Protein AF-A0A7C5GL21-F1 (afdb_monomer_lite)

Secondary structure (DSSP, 8-state):
------------------PPPPPHHHHHHHHHHHHHTT-HHHHHHHHHHHHHH-TT-HHHHHHHHHHHHHTT-HHHHHHHHHHHHHTT-HHHHHHHHHHHHHHTT-HHHHHHHHHHHHTT-S--HHHHHHHHHHHHHTT-HHHHHHHHHHHHHH-TT-HHHHHHHHHHHHHTT-HHHHHHHHHHHHHH---HHHHHHHHHHHHHTT-HHHHHHHHHHHHHH-TT-TTHHHHHHHHHHHHHHHHHH---TT-EEEEEESS-EEEEEEEE-TTS-EEEEEEEEEE-SEEEEEE--SB-TT-PBPPSEEEEEEEEETTEEEEEEEEE--

pLDDT: mean 84.34, std 15.05, range [35.0, 98.31]

Radius of gyration: 30.62 Å; chains: 1; bounding box: 117×38×70 Å

Structure (mmCIF, N/CA/C/O backbone):
data_AF-A0A7C5GL21-F1
#
_entry.id   AF-A0A7C5GL21-F1
#
loop_
_atom_site.group_PDB
_atom_site.id
_atom_site.type_symbol
_atom_site.label_atom_id
_atom_site.label_alt_id
_atom_sit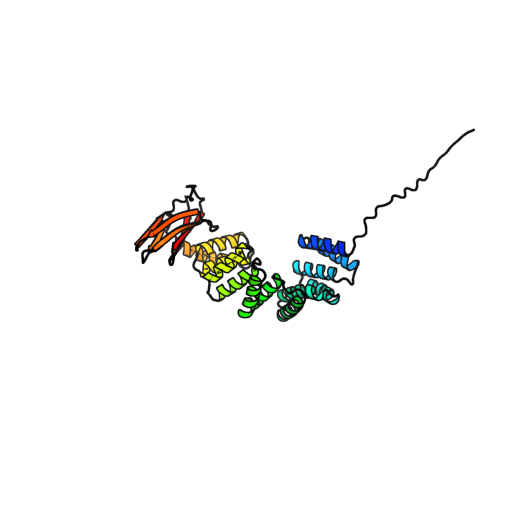e.label_comp_id
_atom_site.label_asym_id
_atom_site.label_entity_id
_atom_site.label_seq_id
_atom_site.pdbx_PDB_ins_code
_atom_site.Cartn_x
_atom_site.Cartn_y
_atom_site.Cartn_z
_atom_site.occupancy
_atom_site.B_iso_or_equiv
_atom_site.auth_seq_id
_atom_site.auth_comp_id
_atom_site.auth_asym_id
_atom_site.auth_atom_id
_atom_site.pdbx_PDB_model_num
ATOM 1 N N . MET A 1 1 ? 94.717 16.509 -25.157 1.00 36.44 1 MET A N 1
ATOM 2 C CA . MET A 1 1 ? 94.333 17.736 -24.423 1.00 36.44 1 MET A CA 1
ATOM 3 C C . MET A 1 1 ? 92.886 18.077 -24.753 1.00 36.44 1 MET A C 1
ATOM 5 O O . MET A 1 1 ? 92.632 18.233 -25.930 1.00 36.44 1 MET A O 1
ATOM 9 N N . ARG A 1 2 ? 92.019 18.168 -23.720 1.00 37.09 2 ARG A N 1
ATOM 10 C CA . ARG A 1 2 ? 90.833 19.056 -23.534 1.00 37.09 2 ARG A CA 1
ATOM 11 C C . ARG A 1 2 ? 89.809 19.163 -24.698 1.00 37.09 2 ARG A C 1
ATOM 13 O O . ARG A 1 2 ? 90.200 19.434 -25.812 1.00 37.09 2 ARG A O 1
ATOM 20 N N . LYS A 1 3 ? 88.483 19.120 -24.531 1.00 40.09 3 LYS A N 1
ATOM 21 C CA . LYS A 1 3 ? 87.564 19.142 -23.377 1.00 40.09 3 LYS A CA 1
ATOM 22 C C . LYS A 1 3 ? 86.143 18.835 -23.900 1.00 40.09 3 LYS A C 1
ATOM 24 O O . LYS A 1 3 ? 85.809 19.171 -25.029 1.00 40.09 3 LYS A O 1
ATOM 29 N N . CYS A 1 4 ? 85.348 18.242 -23.018 1.00 41.50 4 CYS A N 1
ATOM 30 C CA . CYS A 1 4 ? 83.906 18.019 -23.040 1.00 41.50 4 CYS A CA 1
ATOM 31 C C . CYS A 1 4 ? 83.047 19.208 -23.511 1.00 41.50 4 CYS A C 1
ATOM 33 O O . CYS A 1 4 ? 83.341 20.334 -23.121 1.00 41.50 4 CYS A O 1
ATOM 35 N N . LEU A 1 5 ? 81.886 18.930 -24.121 1.00 37.12 5 LEU A N 1
ATOM 36 C CA . LEU A 1 5 ? 80.606 19.467 -23.636 1.00 37.12 5 LEU A CA 1
ATOM 37 C C . LEU A 1 5 ? 79.454 18.531 -24.043 1.00 37.12 5 LEU A C 1
ATOM 39 O O . LEU A 1 5 ? 79.221 18.263 -25.217 1.00 37.12 5 LEU A O 1
ATOM 43 N N . TRP A 1 6 ? 78.790 17.993 -23.026 1.00 38.66 6 TRP A N 1
ATOM 44 C CA . TRP A 1 6 ? 77.592 17.170 -23.106 1.00 38.66 6 TRP A CA 1
ATOM 45 C C . TRP A 1 6 ? 76.366 18.077 -23.225 1.00 38.66 6 TRP A C 1
ATOM 47 O O . TRP A 1 6 ? 76.201 18.973 -22.400 1.00 38.66 6 TRP A O 1
ATOM 57 N N . VAL A 1 7 ? 75.470 17.795 -24.170 1.00 40.72 7 VAL A N 1
ATOM 58 C CA . VAL A 1 7 ? 74.054 18.171 -24.057 1.00 40.72 7 VAL A CA 1
ATOM 59 C C . VAL A 1 7 ? 73.238 16.921 -24.372 1.00 40.72 7 VAL A C 1
ATOM 61 O O . VAL A 1 7 ? 73.030 16.566 -25.529 1.00 40.72 7 VAL A O 1
ATOM 64 N N . LEU A 1 8 ? 72.837 16.212 -23.315 1.00 39.72 8 LEU A N 1
ATOM 65 C CA . LEU A 1 8 ? 71.839 15.151 -23.388 1.00 39.72 8 LEU A CA 1
ATOM 66 C C . LEU A 1 8 ? 70.462 15.785 -23.585 1.00 39.72 8 LEU A C 1
ATOM 68 O O . LEU A 1 8 ? 69.929 16.400 -22.664 1.00 39.72 8 LEU A O 1
ATOM 72 N N . PHE A 1 9 ? 69.852 15.559 -24.744 1.00 41.03 9 PHE A N 1
ATOM 73 C CA . PHE A 1 9 ? 68.397 15.554 -24.850 1.00 41.03 9 PHE A CA 1
ATOM 74 C C . PHE A 1 9 ? 67.905 14.165 -24.429 1.00 41.03 9 PHE A C 1
ATOM 76 O O . PHE A 1 9 ? 67.846 13.228 -25.222 1.00 41.03 9 PHE A O 1
ATOM 83 N N . LEU A 1 10 ? 67.601 14.024 -23.139 1.00 40.34 10 LEU A N 1
ATOM 84 C CA . LEU A 1 10 ? 66.833 12.903 -22.606 1.00 40.34 10 LEU A CA 1
ATOM 85 C C . LEU A 1 10 ? 65.390 13.045 -23.105 1.00 40.34 10 LEU A C 1
ATOM 87 O O . LEU A 1 10 ? 64.601 13.814 -22.560 1.00 40.34 10 LEU A O 1
ATOM 91 N N . ALA A 1 11 ? 65.049 12.300 -24.155 1.00 42.97 11 ALA A N 1
ATOM 92 C CA . ALA A 1 11 ? 63.664 12.013 -24.491 1.00 42.97 11 ALA A CA 1
ATOM 93 C C . ALA A 1 11 ? 63.083 11.146 -23.366 1.00 42.97 11 ALA A C 1
ATOM 95 O O . ALA A 1 11 ? 63.263 9.929 -23.332 1.00 42.97 11 ALA A O 1
ATOM 96 N N . ILE A 1 12 ? 62.417 11.788 -22.408 1.00 47.44 12 ILE A N 1
ATOM 97 C CA . ILE A 1 12 ? 61.580 11.105 -21.426 1.00 47.44 12 ILE A CA 1
ATOM 98 C C . ILE A 1 12 ? 60.371 10.574 -22.204 1.00 47.44 12 ILE A C 1
ATOM 100 O O . ILE A 1 12 ? 59.359 11.255 -22.349 1.00 47.44 12 ILE A O 1
ATOM 104 N N . MET A 1 13 ? 60.476 9.349 -22.728 1.00 43.38 13 MET A N 1
ATOM 105 C CA . MET A 1 13 ? 59.299 8.519 -22.977 1.00 43.38 13 MET A CA 1
ATOM 106 C C . MET A 1 13 ? 58.712 8.174 -21.611 1.00 43.38 13 MET A C 1
ATOM 108 O O . MET A 1 13 ? 58.968 7.119 -21.035 1.00 43.38 13 MET A O 1
ATOM 112 N N . GLY A 1 14 ? 57.954 9.120 -21.059 1.00 41.59 14 GLY A N 1
ATOM 113 C CA . GLY A 1 14 ? 57.033 8.830 -19.983 1.00 41.59 14 GLY A CA 1
ATOM 114 C C . GLY A 1 14 ? 56.041 7.825 -20.538 1.00 41.59 14 GLY A C 1
ATOM 115 O O . GLY A 1 14 ? 55.232 8.165 -21.399 1.00 41.59 14 GLY A O 1
ATOM 116 N N . CYS A 1 15 ? 56.136 6.580 -20.078 1.00 45.50 15 CYS A N 1
ATOM 117 C CA . CYS A 1 15 ? 55.065 5.607 -20.189 1.00 45.50 15 CYS A CA 1
ATOM 118 C C . CYS A 1 15 ? 53.876 6.200 -19.423 1.00 45.50 15 CYS A C 1
ATOM 120 O O . CYS A 1 15 ? 53.712 5.980 -18.224 1.00 45.50 15 CYS A O 1
ATOM 122 N N . ALA A 1 16 ? 53.102 7.057 -20.093 1.00 45.84 16 ALA A N 1
ATOM 123 C CA . ALA A 1 16 ? 51.800 7.458 -19.618 1.00 45.84 16 ALA A CA 1
ATOM 124 C C . ALA A 1 16 ? 51.016 6.156 -19.525 1.00 45.84 16 ALA A C 1
ATOM 126 O O . ALA A 1 16 ? 50.692 5.538 -20.538 1.00 45.84 16 ALA A O 1
ATOM 127 N N . THR A 1 17 ? 50.777 5.701 -18.300 1.00 47.62 17 THR A N 1
ATOM 128 C CA . THR A 1 17 ? 49.813 4.653 -18.011 1.00 47.62 17 THR A CA 1
ATOM 129 C C . THR A 1 17 ? 48.452 5.220 -18.389 1.00 47.62 17 THR A C 1
ATOM 131 O O . THR A 1 17 ? 47.720 5.769 -17.566 1.00 47.62 17 THR A O 1
ATOM 134 N N . THR A 1 18 ? 48.132 5.181 -19.684 1.00 58.09 18 THR A N 1
ATOM 135 C CA . THR A 1 18 ? 46.807 5.524 -20.176 1.00 58.09 18 THR A CA 1
ATOM 136 C C . THR A 1 18 ? 45.875 4.544 -19.493 1.00 58.09 18 THR A C 1
ATOM 138 O O . THR A 1 18 ? 45.917 3.347 -19.786 1.00 58.09 18 THR A O 1
ATOM 141 N N . LYS A 1 19 ? 45.099 5.026 -18.515 1.00 55.38 19 LYS A N 1
ATOM 142 C CA . LYS A 1 19 ? 44.034 4.225 -17.912 1.00 55.38 19 LYS A CA 1
ATOM 143 C C . LYS A 1 19 ? 43.243 3.606 -19.067 1.00 55.38 19 LYS A C 1
ATOM 145 O O . LYS A 1 19 ? 42.922 4.348 -20.001 1.00 55.38 19 LYS A O 1
ATOM 150 N N . PRO A 1 20 ? 42.988 2.287 -19.051 1.00 66.62 20 PRO A N 1
ATOM 151 C CA . PRO A 1 20 ? 42.264 1.648 -20.137 1.00 66.62 20 PRO A CA 1
ATOM 152 C C . PRO A 1 20 ? 40.957 2.408 -20.364 1.00 66.62 20 PRO A C 1
ATOM 154 O O . PRO A 1 20 ? 40.277 2.779 -19.401 1.00 66.62 20 PRO A O 1
ATOM 157 N N . VAL A 1 21 ? 40.654 2.711 -21.630 1.00 69.00 21 VAL A N 1
ATOM 158 C CA . VAL A 1 21 ? 39.391 3.360 -21.987 1.00 69.00 21 VAL A CA 1
ATOM 159 C C . VAL A 1 21 ? 38.273 2.460 -21.454 1.00 69.00 21 VAL A C 1
ATOM 161 O O . VAL A 1 21 ? 38.278 1.272 -21.782 1.00 69.00 21 VAL A O 1
ATOM 164 N N . PRO A 1 22 ? 37.357 2.972 -20.610 1.00 75.94 22 PRO A N 1
ATOM 165 C CA . PRO A 1 22 ? 36.311 2.146 -20.025 1.00 75.94 22 PRO A CA 1
ATOM 166 C C . PRO A 1 22 ? 35.498 1.482 -21.132 1.00 75.94 22 PRO A C 1
ATOM 168 O O . PRO A 1 22 ? 35.077 2.161 -22.073 1.00 75.94 22 PRO A O 1
ATOM 171 N N . THR A 1 23 ? 35.274 0.174 -21.020 1.00 86.44 23 THR A N 1
ATOM 172 C CA . THR A 1 23 ? 34.429 -0.539 -21.982 1.00 86.44 23 THR A CA 1
ATOM 173 C C . THR A 1 23 ? 32.977 -0.080 -21.851 1.00 86.44 23 THR A C 1
ATOM 175 O O . THR A 1 23 ? 32.569 0.471 -20.822 1.00 86.44 23 THR A O 1
ATOM 178 N N . TYR A 1 24 ? 32.162 -0.339 -22.875 1.00 87.88 24 TYR A N 1
ATOM 179 C CA . TYR A 1 24 ? 30.718 -0.116 -22.796 1.00 87.88 24 TYR A CA 1
ATOM 180 C C . TYR A 1 24 ? 30.103 -0.777 -21.548 1.00 87.88 24 TYR A C 1
ATOM 182 O O . TYR A 1 24 ? 29.352 -0.139 -20.807 1.00 87.88 24 TYR A O 1
ATOM 190 N N . SER A 1 25 ? 30.472 -2.034 -21.281 1.00 88.31 25 SER A N 1
ATOM 191 C CA . SER A 1 25 ? 30.007 -2.804 -20.123 1.00 88.31 25 SER A CA 1
ATOM 192 C C . SER A 1 25 ? 30.401 -2.172 -18.790 1.00 88.31 25 SER A C 1
ATOM 194 O O . SER A 1 25 ? 29.578 -2.138 -17.875 1.00 88.31 25 SER A O 1
ATOM 196 N N . ASP A 1 26 ? 31.612 -1.614 -18.680 1.00 91.81 26 ASP A N 1
ATOM 197 C CA . ASP A 1 26 ? 32.042 -0.907 -17.467 1.00 91.81 26 ASP A CA 1
ATOM 198 C C . ASP A 1 26 ? 31.190 0.336 -17.222 1.00 91.81 26 ASP A C 1
ATOM 200 O O . ASP A 1 26 ? 30.773 0.601 -16.095 1.00 91.81 26 ASP A O 1
ATOM 204 N N . ILE A 1 27 ? 30.894 1.085 -18.286 1.00 93.25 27 ILE A N 1
ATOM 205 C CA . ILE A 1 27 ? 30.083 2.301 -18.202 1.00 93.25 27 ILE A CA 1
ATOM 206 C C . ILE A 1 27 ? 28.649 1.961 -17.799 1.00 93.25 27 ILE A C 1
ATOM 208 O O . ILE A 1 27 ? 28.104 2.623 -16.919 1.00 93.25 27 ILE A O 1
ATOM 212 N N . VAL A 1 28 ? 28.046 0.927 -18.393 1.00 94.31 28 VAL A N 1
ATOM 213 C CA . VAL A 1 28 ? 26.694 0.468 -18.030 1.00 94.31 28 VAL A CA 1
ATOM 214 C C . VAL A 1 28 ? 26.637 -0.019 -16.583 1.00 94.31 28 VAL A C 1
ATOM 216 O O . VAL A 1 28 ? 25.669 0.285 -15.885 1.00 94.31 28 VAL A O 1
ATOM 219 N N . ARG A 1 29 ? 27.668 -0.725 -16.105 1.00 95.38 29 ARG A N 1
ATOM 220 C CA . ARG A 1 29 ? 27.750 -1.163 -14.705 1.00 95.38 29 ARG A CA 1
ATOM 221 C C . ARG A 1 29 ? 27.775 0.028 -13.748 1.00 95.38 29 ARG A C 1
ATOM 223 O O . ARG A 1 29 ? 26.950 0.088 -12.844 1.00 95.38 29 ARG A O 1
ATOM 230 N N . VAL A 1 30 ? 28.658 1.001 -13.982 1.00 96.12 30 VAL A N 1
ATOM 231 C CA . VAL A 1 30 ? 28.734 2.211 -13.143 1.00 96.12 30 VAL A CA 1
ATOM 232 C C . VAL A 1 30 ? 27.447 3.036 -13.253 1.00 96.12 30 VAL A C 1
ATOM 234 O O . VAL A 1 30 ? 26.981 3.584 -12.259 1.00 96.12 30 VAL A O 1
ATOM 237 N N . ALA A 1 31 ? 26.826 3.102 -14.435 1.00 95.94 31 ALA A N 1
ATOM 238 C CA . ALA A 1 31 ? 25.535 3.767 -14.609 1.00 95.94 31 ALA A CA 1
ATOM 239 C C . ALA A 1 31 ? 24.449 3.135 -13.728 1.00 95.94 31 ALA A C 1
ATOM 241 O O . ALA A 1 31 ? 23.691 3.864 -13.091 1.00 95.94 31 ALA A O 1
ATOM 242 N N . LYS A 1 32 ? 24.421 1.799 -13.640 1.00 94.94 32 LYS A N 1
ATOM 243 C CA . LYS A 1 32 ? 23.486 1.061 -12.784 1.00 94.94 32 LYS A CA 1
ATOM 244 C C . LYS A 1 32 ? 23.747 1.318 -11.299 1.00 94.94 32 LYS A C 1
ATOM 246 O O . LYS A 1 32 ? 22.810 1.612 -10.574 1.00 94.94 32 LYS A O 1
ATOM 251 N N . GLU A 1 33 ? 25.008 1.330 -10.866 1.00 96.06 33 GLU A N 1
ATOM 252 C CA . GLU A 1 33 ? 25.374 1.688 -9.483 1.00 96.06 33 GLU A CA 1
ATOM 253 C C . GLU A 1 33 ? 24.896 3.105 -9.115 1.00 96.06 33 GLU A C 1
ATOM 255 O O . GLU A 1 33 ? 24.361 3.337 -8.031 1.00 96.06 33 GLU A O 1
ATOM 260 N N . LYS A 1 34 ? 25.048 4.065 -10.037 1.00 96.38 34 LYS A N 1
ATOM 261 C CA . LYS A 1 34 ? 24.545 5.435 -9.861 1.00 96.38 34 LYS A CA 1
ATOM 262 C C . LYS A 1 34 ? 23.022 5.489 -9.839 1.00 96.38 34 LYS A C 1
ATOM 264 O O . LYS A 1 34 ? 22.454 6.250 -9.057 1.00 96.38 34 LYS A O 1
ATOM 269 N N . GLU A 1 35 ? 22.366 4.689 -10.672 1.00 94.75 35 GLU A N 1
ATOM 270 C CA . GLU A 1 35 ? 20.913 4.562 -10.675 1.00 94.75 35 GLU A CA 1
ATOM 271 C C . GLU A 1 35 ? 20.390 4.002 -9.346 1.00 94.75 35 GLU A C 1
ATOM 273 O O . GLU A 1 35 ? 19.452 4.569 -8.782 1.00 94.75 35 GLU A O 1
ATOM 278 N N . ASP A 1 36 ? 21.006 2.939 -8.828 1.00 92.44 36 ASP A N 1
ATOM 279 C CA . ASP A 1 36 ? 20.638 2.306 -7.557 1.00 92.44 36 ASP A CA 1
ATOM 280 C C . ASP A 1 36 ? 20.857 3.272 -6.379 1.00 92.44 36 ASP A C 1
ATOM 282 O O . ASP A 1 36 ? 20.037 3.349 -5.462 1.00 92.44 36 ASP A O 1
ATOM 286 N N . ALA A 1 37 ? 21.890 4.118 -6.463 1.00 94.31 37 ALA A N 1
ATOM 287 C CA . ALA A 1 37 ? 22.131 5.231 -5.543 1.00 94.31 37 ALA A CA 1
ATOM 288 C C . ALA A 1 37 ? 21.186 6.439 -5.743 1.00 94.31 37 ALA A C 1
ATOM 290 O O . ALA A 1 37 ? 21.348 7.461 -5.075 1.00 94.31 37 ALA A O 1
ATOM 291 N N . LYS A 1 38 ? 20.206 6.354 -6.655 1.00 94.19 38 LYS A N 1
ATOM 292 C CA . LYS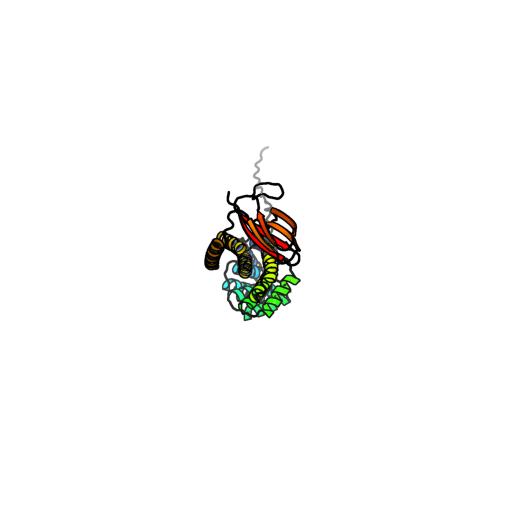 A 1 38 ? 19.255 7.425 -7.023 1.00 94.19 38 LYS A CA 1
ATOM 293 C C . LYS A 1 38 ? 19.910 8.691 -7.599 1.00 94.19 38 LYS A C 1
ATOM 295 O O . LYS A 1 38 ? 19.263 9.733 -7.708 1.00 94.19 38 LYS A O 1
ATOM 300 N N . LEU A 1 39 ? 21.166 8.607 -8.042 1.00 96.19 39 LEU A N 1
ATOM 301 C CA . LEU A 1 39 ? 21.905 9.680 -8.717 1.00 96.19 39 LEU A CA 1
ATOM 302 C C . LEU A 1 39 ? 21.542 9.704 -10.208 1.00 96.19 39 LEU A C 1
ATOM 304 O O . LEU A 1 39 ? 22.354 9.416 -11.090 1.00 96.19 39 LEU A O 1
ATOM 308 N N . TYR A 1 40 ? 20.278 10.019 -10.495 1.00 96.00 40 TYR A N 1
ATOM 309 C CA . TYR A 1 40 ? 19.689 9.827 -11.822 1.00 96.00 40 TYR A CA 1
ATOM 310 C C . TYR A 1 40 ? 20.353 10.640 -12.935 1.00 96.00 40 TYR A C 1
ATOM 312 O O . TYR A 1 40 ? 20.441 10.160 -14.063 1.00 96.00 40 TYR A O 1
ATOM 320 N N . ASP A 1 41 ? 20.828 11.852 -12.652 1.00 96.06 41 ASP A N 1
ATOM 321 C CA . ASP A 1 41 ? 21.480 12.682 -13.671 1.00 96.06 41 ASP A CA 1
ATOM 322 C C . ASP A 1 41 ? 22.856 12.131 -14.068 1.00 96.06 41 ASP A C 1
ATOM 324 O O . ASP A 1 41 ? 23.185 12.087 -15.256 1.00 96.06 41 ASP A O 1
ATOM 328 N N . GLU A 1 42 ? 23.620 11.618 -13.100 1.00 96.69 42 GLU A N 1
ATOM 329 C CA . GLU A 1 42 ? 24.887 10.927 -13.358 1.00 96.69 42 GLU A CA 1
ATOM 330 C C . GLU A 1 42 ? 24.660 9.611 -14.115 1.00 96.69 42 GLU A C 1
ATOM 332 O O . GLU A 1 42 ? 25.347 9.338 -15.102 1.00 96.69 42 GLU A O 1
ATOM 337 N N . ALA A 1 43 ? 23.658 8.824 -13.705 1.00 97.44 43 ALA A N 1
ATOM 338 C CA . ALA A 1 43 ? 23.282 7.589 -14.391 1.00 97.44 43 ALA A CA 1
ATOM 339 C C . ALA A 1 43 ? 22.898 7.855 -15.858 1.00 97.44 43 ALA A C 1
ATOM 341 O O . ALA A 1 43 ? 23.391 7.184 -16.764 1.00 97.44 43 ALA A O 1
ATOM 342 N N . LEU A 1 44 ? 22.081 8.885 -16.119 1.00 96.88 44 LEU A N 1
ATOM 343 C CA . LEU A 1 44 ? 21.694 9.284 -17.476 1.00 96.88 44 LEU A CA 1
ATOM 344 C C . LEU A 1 44 ? 22.893 9.693 -18.332 1.00 96.88 44 LEU A C 1
ATOM 346 O O . LEU A 1 44 ? 22.944 9.334 -19.509 1.00 96.88 44 LEU A O 1
ATOM 350 N N . ALA A 1 45 ? 23.846 10.441 -17.770 1.00 96.94 45 ALA A N 1
ATOM 351 C CA . ALA A 1 45 ? 25.053 10.837 -18.490 1.00 96.94 45 ALA A CA 1
ATOM 352 C C . ALA A 1 45 ? 25.884 9.612 -18.905 1.00 96.94 45 ALA A C 1
ATOM 354 O O . ALA A 1 45 ? 26.333 9.526 -20.049 1.00 96.94 45 ALA A O 1
ATOM 355 N N . LEU A 1 46 ? 26.033 8.636 -18.007 1.00 97.12 46 LEU A N 1
ATOM 356 C CA . LEU A 1 46 ? 26.764 7.400 -18.283 1.00 97.12 46 LEU A CA 1
ATOM 357 C C . LEU A 1 46 ? 26.036 6.507 -19.295 1.00 97.12 46 LEU A C 1
ATOM 359 O O . LEU A 1 46 ? 26.667 6.032 -20.235 1.00 97.12 46 LEU A O 1
ATOM 363 N N . TYR A 1 47 ? 24.717 6.332 -19.178 1.00 97.25 47 TYR A N 1
ATOM 364 C CA . TYR A 1 47 ? 23.949 5.576 -20.172 1.00 97.25 47 TYR A CA 1
ATOM 365 C C . TYR A 1 47 ? 23.978 6.228 -21.559 1.00 97.25 47 TYR A C 1
ATOM 367 O O . TYR A 1 47 ? 24.060 5.530 -22.564 1.00 97.25 47 TYR A O 1
ATOM 375 N N . ARG A 1 48 ? 23.965 7.563 -21.649 1.00 96.19 48 ARG A N 1
ATOM 376 C CA . ARG A 1 48 ? 24.141 8.262 -22.934 1.00 96.19 48 ARG A CA 1
ATOM 377 C C . ARG A 1 48 ? 25.527 8.036 -23.519 1.00 96.19 48 ARG A C 1
ATOM 379 O O . ARG A 1 48 ? 25.635 7.684 -24.685 1.00 96.19 48 ARG A O 1
ATOM 386 N N . LYS A 1 49 ? 26.568 8.127 -22.690 1.00 96.06 49 LYS A N 1
ATOM 387 C CA . LYS A 1 49 ? 27.934 7.802 -23.112 1.00 96.06 49 LYS A CA 1
ATOM 388 C C . LYS A 1 49 ? 28.047 6.358 -23.607 1.00 96.06 49 LYS A C 1
ATOM 390 O O . LYS A 1 49 ? 28.783 6.093 -24.551 1.00 96.06 49 LYS A O 1
ATOM 395 N N . SER A 1 50 ? 27.330 5.421 -22.986 1.00 95.19 50 SER A N 1
ATOM 396 C CA . SER A 1 50 ? 27.322 4.030 -23.437 1.00 95.19 50 SER A CA 1
ATOM 397 C C . SER A 1 50 ? 26.640 3.888 -24.808 1.00 95.19 50 SER A C 1
ATOM 399 O O . SER A 1 50 ? 27.163 3.185 -25.669 1.00 95.19 50 SER A O 1
ATOM 401 N N . ILE A 1 51 ? 25.552 4.625 -25.061 1.00 95.62 51 ILE A N 1
ATOM 402 C CA . ILE A 1 51 ? 24.919 4.718 -26.389 1.00 95.62 51 ILE A CA 1
ATOM 403 C C . ILE A 1 51 ? 25.887 5.292 -27.433 1.00 95.62 51 ILE A C 1
ATOM 405 O O . ILE A 1 51 ? 25.930 4.778 -28.546 1.00 95.62 51 ILE A O 1
ATOM 409 N N . ASP A 1 52 ? 26.671 6.318 -27.092 1.00 94.75 52 ASP A N 1
ATOM 410 C CA . ASP A 1 52 ? 27.628 6.928 -28.027 1.00 94.75 52 ASP A CA 1
ATOM 411 C C . ASP A 1 52 ? 28.735 5.945 -28.452 1.00 94.75 52 ASP A C 1
ATOM 413 O O . ASP A 1 52 ? 29.203 5.988 -29.589 1.00 94.75 52 ASP A O 1
ATOM 417 N N . ILE A 1 53 ? 29.141 5.045 -27.549 1.00 92.69 53 ILE A N 1
ATOM 418 C CA . ILE A 1 53 ? 30.181 4.036 -27.803 1.00 92.69 53 ILE A CA 1
ATOM 419 C C . ILE A 1 53 ? 29.615 2.843 -28.583 1.00 92.69 53 ILE A C 1
ATOM 421 O O . ILE A 1 53 ? 30.227 2.405 -29.556 1.00 92.69 53 ILE A O 1
ATOM 425 N N . GLU A 1 54 ? 28.443 2.328 -28.194 1.00 93.44 54 GLU A N 1
ATOM 426 C CA . GLU A 1 54 ? 27.771 1.218 -28.883 1.00 93.44 54 GLU A CA 1
ATOM 427 C C . GLU A 1 54 ? 26.301 1.547 -29.219 1.00 93.44 54 GLU A C 1
ATOM 429 O O . GLU A 1 54 ? 25.378 1.071 -28.550 1.00 93.44 54 GLU A O 1
ATOM 434 N N . PRO A 1 55 ? 26.030 2.275 -30.322 1.00 94.00 55 PRO A N 1
ATOM 435 C CA . PRO A 1 55 ? 24.672 2.724 -30.668 1.00 94.00 55 PRO A CA 1
ATOM 436 C C . PRO A 1 55 ? 23.685 1.607 -31.037 1.00 94.00 55 PRO A C 1
ATOM 438 O O . PRO A 1 55 ? 22.490 1.850 -31.207 1.00 94.00 55 PRO A O 1
ATOM 441 N N . ARG A 1 56 ? 24.173 0.378 -31.236 1.00 93.38 56 ARG A N 1
ATOM 442 C CA . ARG A 1 56 ? 23.348 -0.803 -31.542 1.00 93.38 56 ARG A CA 1
ATOM 443 C C . ARG A 1 56 ? 23.090 -1.684 -30.319 1.00 93.38 56 ARG A C 1
ATOM 445 O O . ARG A 1 56 ? 22.379 -2.674 -30.449 1.00 93.38 56 ARG A O 1
ATOM 452 N N . ASN A 1 57 ? 23.632 -1.329 -29.155 1.00 91.75 57 ASN A N 1
ATOM 453 C CA . ASN A 1 57 ? 23.435 -2.076 -27.921 1.00 91.75 57 ASN A CA 1
ATOM 454 C C . ASN A 1 57 ? 22.207 -1.555 -27.160 1.00 91.75 57 ASN A C 1
ATOM 456 O O . ASN A 1 57 ? 22.063 -0.353 -26.921 1.00 91.75 57 ASN A O 1
ATOM 460 N N . SER A 1 58 ? 21.308 -2.453 -26.762 1.00 94.31 58 SER A N 1
ATOM 461 C CA . SER A 1 58 ? 20.039 -2.097 -26.129 1.00 94.31 58 SER A CA 1
ATOM 462 C C . SER A 1 58 ? 20.174 -1.569 -24.695 1.00 94.31 58 SER A C 1
ATOM 464 O O . SER A 1 58 ? 19.320 -0.786 -24.273 1.00 94.31 58 SER A O 1
ATOM 466 N N . CYS A 1 59 ? 21.215 -1.942 -23.936 1.00 92.69 59 CYS A N 1
ATOM 467 C CA . CYS A 1 59 ? 21.264 -1.677 -22.486 1.00 92.69 59 CYS A CA 1
ATOM 468 C C . CYS A 1 59 ? 21.346 -0.178 -22.144 1.00 92.69 59 CYS A C 1
ATOM 470 O O . CYS A 1 59 ? 20.779 0.261 -21.145 1.00 92.69 59 CYS A O 1
ATOM 472 N N . GLY A 1 60 ? 21.991 0.624 -22.995 1.00 94.75 60 GLY A N 1
ATOM 473 C CA . GLY A 1 60 ? 22.106 2.073 -22.819 1.00 94.75 60 GLY A CA 1
ATOM 474 C C . GLY A 1 60 ? 20.758 2.765 -23.002 1.00 94.75 60 GLY A C 1
ATOM 475 O O . GLY A 1 60 ? 20.325 3.531 -22.143 1.00 94.75 60 GLY A O 1
ATOM 476 N N . TYR A 1 61 ? 20.043 2.425 -24.080 1.00 97.31 61 TYR A N 1
ATOM 477 C CA . TYR A 1 61 ? 18.687 2.922 -24.329 1.00 97.31 61 TYR A CA 1
ATOM 478 C C . TYR A 1 61 ? 17.717 2.498 -23.224 1.00 97.31 61 TYR A C 1
ATOM 480 O O . TYR A 1 61 ? 16.936 3.318 -22.742 1.00 97.31 61 TYR A O 1
ATOM 488 N N . LEU A 1 62 ? 17.806 1.244 -22.778 1.00 95.69 62 LEU A N 1
ATOM 489 C CA . LEU A 1 62 ? 16.976 0.715 -21.702 1.00 95.69 62 LEU A CA 1
ATOM 490 C C . LEU A 1 62 ? 17.214 1.452 -20.376 1.00 95.69 62 LEU A C 1
ATOM 492 O O . LEU A 1 62 ? 16.254 1.831 -19.707 1.00 95.69 62 LEU A O 1
ATOM 496 N N . GLY A 1 63 ? 18.479 1.698 -20.018 1.00 95.44 63 GLY A N 1
ATOM 497 C CA . GLY A 1 63 ? 18.857 2.483 -18.840 1.00 95.44 63 GLY A CA 1
ATOM 498 C C . GLY A 1 63 ? 18.325 3.916 -18.899 1.00 95.44 63 GLY A C 1
ATOM 499 O O . GLY A 1 63 ? 17.677 4.374 -17.959 1.00 95.44 63 GLY A O 1
ATOM 500 N N . VAL A 1 64 ? 18.488 4.604 -20.039 1.00 96.94 64 VAL A N 1
ATOM 501 C CA . VAL A 1 64 ? 17.912 5.949 -20.232 1.00 96.94 64 VAL A CA 1
ATOM 502 C C . VAL A 1 64 ? 16.392 5.927 -20.069 1.00 96.94 64 VAL A C 1
ATOM 504 O O . VAL A 1 64 ? 15.844 6.749 -19.334 1.00 96.94 64 VAL A O 1
ATOM 507 N N . GLY A 1 65 ? 15.706 4.990 -20.725 1.00 96.38 65 GLY A N 1
ATOM 508 C CA . GLY A 1 65 ? 14.252 4.856 -20.653 1.00 96.38 65 GLY A CA 1
ATOM 509 C C . GLY A 1 65 ? 13.745 4.648 -19.224 1.00 96.38 65 GLY A C 1
ATOM 510 O O . GLY A 1 65 ? 12.866 5.378 -18.760 1.00 96.38 65 GLY A O 1
ATOM 511 N N . ARG A 1 66 ? 14.361 3.713 -18.496 1.00 94.56 66 ARG A N 1
ATOM 512 C CA . ARG A 1 66 ? 14.061 3.400 -17.092 1.00 94.56 66 ARG A CA 1
ATOM 513 C C . ARG A 1 66 ? 14.257 4.597 -16.165 1.00 94.56 66 ARG A C 1
ATOM 515 O O . ARG A 1 66 ? 13.356 4.930 -15.392 1.00 94.56 66 ARG A O 1
ATOM 522 N N . VAL A 1 67 ? 15.396 5.283 -16.260 1.00 95.75 67 VAL A N 1
ATOM 523 C CA . VAL A 1 67 ? 15.678 6.449 -15.410 1.00 95.75 67 VAL A CA 1
ATOM 524 C C . VAL A 1 67 ? 14.726 7.607 -15.726 1.00 95.75 67 VAL A C 1
ATOM 526 O O . VAL A 1 67 ? 14.228 8.267 -14.813 1.00 95.75 67 VAL A O 1
ATOM 529 N N . LEU A 1 68 ? 14.395 7.834 -17.001 1.00 94.94 68 LEU A N 1
ATOM 530 C CA . LEU A 1 68 ? 13.409 8.849 -17.386 1.00 94.94 68 LEU A CA 1
ATOM 531 C C . LEU A 1 68 ? 12.014 8.549 -16.827 1.00 94.94 68 LEU A C 1
ATOM 533 O O . LEU A 1 68 ? 11.338 9.478 -16.378 1.00 94.94 68 LEU A O 1
ATOM 537 N N . TYR A 1 69 ? 11.603 7.277 -16.796 1.00 92.38 69 TYR A N 1
ATOM 538 C CA . TYR A 1 69 ? 10.354 6.869 -16.153 1.00 92.38 69 TYR A CA 1
ATOM 539 C C . TYR A 1 69 ? 10.376 7.183 -14.650 1.00 92.38 69 TYR A C 1
ATOM 541 O O . TYR A 1 69 ? 9.437 7.806 -14.143 1.00 92.38 69 TYR A O 1
ATOM 549 N N . LYS A 1 70 ? 11.466 6.837 -13.949 1.00 90.44 70 LYS A N 1
ATOM 550 C CA . LYS A 1 70 ? 11.646 7.135 -12.515 1.00 90.44 70 LYS A CA 1
ATOM 551 C C . LYS A 1 70 ? 11.621 8.640 -12.212 1.00 90.44 70 LYS A C 1
ATOM 553 O O . LYS A 1 70 ? 11.074 9.040 -11.193 1.00 90.44 70 LYS A O 1
ATOM 558 N N . LYS A 1 71 ? 12.130 9.483 -13.119 1.00 90.12 71 LYS A N 1
ATOM 559 C CA . LYS A 1 71 ? 12.068 10.957 -13.015 1.00 90.12 71 LYS A CA 1
ATOM 560 C C . LYS A 1 71 ? 10.706 11.571 -13.390 1.00 90.12 71 LYS A C 1
ATOM 562 O O . LYS A 1 71 ? 10.588 12.793 -13.398 1.00 90.12 71 LYS A O 1
ATOM 567 N N . GLY A 1 72 ? 9.699 10.767 -13.741 1.00 84.31 72 GLY A N 1
ATOM 568 C CA . GLY A 1 72 ? 8.352 11.248 -14.082 1.00 84.31 72 GLY A CA 1
ATOM 569 C C . GLY A 1 72 ? 8.091 11.494 -15.576 1.00 84.31 72 GLY A C 1
ATOM 570 O O . GLY A 1 72 ? 6.978 11.842 -15.954 1.00 84.31 72 GLY A O 1
ATOM 571 N N . GLY A 1 73 ? 9.078 11.305 -16.458 1.00 84.25 73 GLY A N 1
ATOM 572 C CA . GLY A 1 73 ? 8.960 11.623 -17.885 1.00 84.25 73 GLY A CA 1
ATOM 573 C C . GLY A 1 73 ? 8.431 10.475 -18.752 1.00 84.25 73 GLY A C 1
ATOM 574 O O . GLY A 1 73 ? 9.223 9.879 -19.481 1.00 84.25 73 GLY A O 1
ATOM 575 N N . SER A 1 74 ? 7.116 10.208 -18.741 1.00 82.69 74 SER A N 1
ATOM 576 C CA . SER A 1 74 ? 6.481 9.094 -19.485 1.00 82.69 74 SER A CA 1
ATOM 577 C C . SER A 1 74 ? 6.807 9.069 -20.982 1.00 82.69 74 SER A C 1
ATOM 579 O O . SER A 1 74 ? 7.271 8.057 -21.508 1.00 82.69 74 SER A O 1
ATOM 581 N N . TRP A 1 75 ? 6.620 10.192 -21.686 1.00 91.88 75 TRP A N 1
ATOM 582 C CA . TRP A 1 75 ? 6.774 10.220 -23.145 1.00 91.88 75 TRP A CA 1
ATOM 583 C C . TRP A 1 75 ? 8.230 10.030 -23.590 1.00 91.88 75 TRP A C 1
ATOM 585 O O . TRP A 1 75 ? 8.494 9.322 -24.560 1.00 91.88 75 TRP A O 1
ATOM 595 N N . ARG A 1 76 ? 9.194 10.627 -22.870 1.00 93.19 76 ARG A N 1
ATOM 596 C CA . ARG A 1 76 ? 10.622 10.458 -23.183 1.00 93.19 76 ARG A CA 1
ATOM 597 C C . ARG A 1 76 ? 11.060 9.037 -22.874 1.00 93.19 76 ARG A C 1
ATOM 599 O O . ARG A 1 76 ? 11.753 8.445 -23.692 1.00 93.19 76 ARG A O 1
ATOM 606 N N . ALA A 1 77 ? 10.636 8.494 -21.730 1.00 96.00 77 ALA A N 1
ATOM 607 C CA . ALA A 1 77 ? 10.919 7.113 -21.360 1.00 96.00 77 ALA A CA 1
ATOM 608 C C . ALA A 1 77 ? 10.496 6.155 -22.476 1.00 96.00 77 ALA A C 1
ATOM 610 O O . ALA A 1 77 ? 11.321 5.384 -22.962 1.00 96.00 77 ALA A O 1
ATOM 611 N N . ARG A 1 78 ? 9.258 6.297 -22.965 1.00 96.12 78 ARG A N 1
ATOM 612 C CA . ARG A 1 78 ? 8.710 5.490 -24.060 1.00 96.12 78 ARG A CA 1
ATOM 613 C C . ARG A 1 78 ? 9.607 5.461 -25.298 1.00 96.12 78 ARG A C 1
ATOM 615 O O . ARG A 1 78 ? 9.896 4.380 -25.789 1.00 96.12 78 ARG A O 1
ATOM 622 N N . ILE A 1 79 ? 10.095 6.611 -25.771 1.00 96.00 79 ILE A N 1
ATOM 623 C CA . ILE A 1 79 ? 10.953 6.680 -26.971 1.00 96.00 79 ILE A CA 1
ATOM 624 C C . ILE A 1 79 ? 12.202 5.801 -26.818 1.00 96.00 79 ILE A C 1
ATOM 626 O O . ILE A 1 79 ? 12.543 5.030 -27.716 1.00 96.00 79 ILE A O 1
ATOM 630 N N . PHE A 1 80 ? 12.889 5.910 -25.679 1.00 97.00 80 PHE A N 1
ATOM 631 C CA . PHE A 1 80 ? 14.117 5.151 -25.433 1.00 97.00 80 PHE A CA 1
ATOM 632 C C . PHE A 1 80 ? 13.838 3.663 -25.191 1.00 97.00 80 PHE A C 1
ATOM 634 O O . PHE A 1 80 ? 14.601 2.820 -25.660 1.00 97.00 80 PHE A O 1
ATOM 641 N N . LEU A 1 81 ? 12.730 3.328 -24.527 1.00 96.88 81 LEU A N 1
ATOM 642 C CA . LEU A 1 81 ? 12.324 1.942 -24.291 1.00 96.88 81 LEU A CA 1
ATOM 643 C C . LEU A 1 81 ? 11.918 1.227 -25.589 1.00 96.88 81 LEU A C 1
ATOM 645 O O . LEU A 1 81 ? 12.372 0.112 -25.824 1.00 96.88 81 LEU A O 1
ATOM 649 N N . GLU A 1 82 ? 11.160 1.877 -26.475 1.00 96.38 82 GLU A N 1
ATOM 650 C CA . GLU A 1 82 ? 10.822 1.321 -27.797 1.00 96.38 82 GLU A CA 1
ATOM 651 C C . GLU A 1 82 ? 12.078 1.094 -28.647 1.00 96.38 82 GLU A C 1
ATOM 653 O O . GLU A 1 82 ? 12.222 0.072 -29.325 1.00 96.38 82 GLU A O 1
ATOM 658 N N . LYS A 1 83 ? 13.051 2.012 -28.564 1.00 97.12 83 LYS A N 1
ATOM 659 C CA . LYS A 1 83 ? 14.345 1.823 -29.224 1.00 97.12 83 LYS A CA 1
ATOM 660 C C . LYS A 1 83 ? 15.105 0.626 -28.647 1.00 97.12 83 LYS A C 1
ATOM 662 O O . LYS A 1 83 ? 15.646 -0.159 -29.421 1.00 97.12 83 LYS A O 1
ATOM 667 N N . ALA A 1 84 ? 15.131 0.468 -27.323 1.00 96.00 84 ALA A N 1
ATOM 668 C CA . ALA A 1 84 ? 15.763 -0.674 -26.663 1.00 96.00 84 ALA A CA 1
ATOM 669 C C . ALA A 1 84 ? 15.098 -2.004 -27.056 1.00 96.00 84 ALA A C 1
ATOM 671 O O . ALA A 1 84 ? 15.797 -2.971 -27.368 1.00 96.00 84 ALA A O 1
ATOM 672 N N . LYS A 1 85 ? 13.761 -2.032 -27.117 1.00 94.06 85 LYS A N 1
ATOM 673 C CA . LYS A 1 85 ? 12.969 -3.173 -27.593 1.00 94.06 85 LYS A CA 1
ATOM 674 C C . LYS A 1 85 ? 13.352 -3.568 -29.017 1.00 94.06 85 LYS A C 1
ATOM 676 O O . LYS A 1 85 ? 13.671 -4.730 -29.258 1.00 94.06 85 LYS A O 1
ATOM 681 N N . GLY A 1 86 ? 13.409 -2.602 -29.937 1.00 94.75 86 GLY A N 1
ATOM 682 C CA . GLY A 1 86 ? 13.821 -2.832 -31.327 1.00 94.75 86 GLY A CA 1
ATOM 683 C C . GLY A 1 86 ? 15.274 -3.300 -31.497 1.00 94.75 86 GLY A C 1
ATOM 684 O O . GLY A 1 86 ? 15.619 -3.836 -32.545 1.00 94.75 86 GLY A O 1
ATOM 685 N N . LEU A 1 87 ? 16.119 -3.117 -30.476 1.00 93.81 87 LEU A N 1
ATOM 686 C CA . LEU A 1 87 ? 17.511 -3.578 -30.435 1.00 93.81 87 LEU A CA 1
ATOM 687 C C . LEU A 1 87 ? 17.696 -4.910 -29.681 1.00 93.81 87 LEU A C 1
ATOM 689 O O . LEU A 1 87 ? 18.831 -5.340 -29.498 1.00 93.81 87 LEU A O 1
ATOM 693 N N . GLY A 1 88 ? 16.613 -5.571 -29.256 1.00 87.31 88 GLY A N 1
ATOM 694 C CA . GLY A 1 88 ? 16.659 -6.915 -28.666 1.00 87.31 88 GLY A CA 1
ATOM 695 C C . GLY A 1 88 ? 16.374 -6.997 -27.163 1.00 87.31 88 GLY A C 1
ATOM 696 O O . GLY A 1 88 ? 16.295 -8.103 -26.638 1.00 87.31 88 GLY A O 1
ATOM 697 N N . ALA A 1 89 ? 16.135 -5.882 -26.463 1.00 85.50 89 ALA A N 1
ATOM 698 C CA . ALA A 1 89 ? 15.774 -5.890 -25.035 1.00 85.50 89 ALA A CA 1
ATOM 699 C C . ALA A 1 89 ? 14.260 -6.023 -24.785 1.00 85.50 89 ALA A C 1
ATOM 701 O O . ALA A 1 89 ? 13.727 -5.391 -23.878 1.00 85.50 89 ALA A O 1
ATOM 702 N N . GLY A 1 90 ? 13.547 -6.811 -25.597 1.00 81.75 90 GLY A N 1
ATOM 703 C CA . GLY A 1 90 ? 12.080 -6.823 -25.623 1.00 81.75 90 GLY A CA 1
ATOM 704 C C . GLY A 1 90 ? 11.409 -7.045 -24.265 1.00 81.75 90 GLY A C 1
ATOM 705 O O . GLY A 1 90 ? 10.540 -6.265 -23.906 1.00 81.75 90 GLY A O 1
ATOM 706 N N . GLY A 1 91 ? 11.846 -8.034 -23.481 1.00 83.00 91 GLY A N 1
ATOM 707 C CA . GLY A 1 91 ? 11.205 -8.355 -22.196 1.00 83.00 91 GLY A CA 1
ATOM 708 C C . GLY A 1 91 ? 11.339 -7.257 -21.149 1.00 83.00 91 GLY A C 1
ATOM 709 O O . GLY A 1 91 ? 10.345 -6.806 -20.586 1.00 83.00 91 GLY A O 1
ATOM 710 N N . GLU A 1 92 ? 12.563 -6.781 -20.925 1.00 84.12 92 GLU A N 1
ATOM 711 C CA . GLU A 1 92 ? 12.820 -5.733 -19.933 1.00 84.12 92 GLU A CA 1
ATOM 712 C C . GLU A 1 92 ? 12.323 -4.357 -20.411 1.00 84.12 92 GLU A C 1
ATOM 714 O O . GLU A 1 92 ? 11.884 -3.539 -19.606 1.00 84.12 92 GLU A O 1
ATOM 719 N N . ALA A 1 93 ? 12.323 -4.094 -21.721 1.00 90.94 93 ALA A N 1
ATOM 720 C CA . ALA A 1 93 ? 11.713 -2.889 -22.275 1.00 90.94 93 ALA A CA 1
ATOM 721 C C . ALA A 1 93 ? 10.180 -2.914 -22.148 1.00 90.94 93 ALA A C 1
ATOM 723 O O . ALA A 1 93 ? 9.603 -1.912 -21.729 1.00 90.94 93 ALA A O 1
ATOM 724 N N . ASP A 1 94 ? 9.529 -4.043 -22.454 1.00 92.25 94 ASP A N 1
ATOM 725 C CA . ASP A 1 94 ? 8.073 -4.217 -22.333 1.00 92.25 94 ASP A CA 1
ATOM 726 C C . ASP A 1 94 ? 7.593 -3.998 -20.900 1.00 92.25 94 ASP A C 1
ATOM 728 O O . ASP A 1 94 ? 6.544 -3.398 -20.684 1.00 92.25 94 ASP A O 1
ATOM 732 N N . LEU A 1 95 ? 8.401 -4.398 -19.921 1.00 89.56 95 LEU A N 1
ATOM 733 C CA . LEU A 1 95 ? 8.157 -4.159 -18.505 1.00 89.56 95 LEU A CA 1
ATOM 734 C C . LEU A 1 95 ? 8.033 -2.663 -18.180 1.00 89.56 95 LEU A C 1
ATOM 736 O O . LEU A 1 95 ? 7.034 -2.231 -17.603 1.00 89.56 95 LEU A O 1
ATOM 740 N N . PHE A 1 96 ? 9.007 -1.843 -18.583 1.00 91.44 96 PHE A N 1
ATOM 741 C CA . PHE A 1 96 ? 8.932 -0.398 -18.335 1.00 91.44 96 PHE A CA 1
ATOM 742 C C . PHE A 1 96 ? 7.906 0.294 -19.232 1.00 91.44 96 PHE A C 1
ATOM 744 O O . PHE A 1 96 ? 7.302 1.279 -18.810 1.00 91.44 96 PHE A O 1
ATOM 751 N N . LEU A 1 97 ? 7.667 -0.215 -20.443 1.00 94.06 97 LEU A N 1
ATOM 752 C CA . LEU A 1 97 ? 6.598 0.284 -21.307 1.00 94.06 97 LEU A CA 1
ATOM 753 C C . LEU A 1 97 ? 5.221 0.026 -20.683 1.00 94.06 97 LEU A C 1
ATOM 755 O O . LEU A 1 97 ? 4.365 0.903 -20.765 1.00 94.06 97 LEU A O 1
ATOM 759 N N . ALA A 1 98 ? 5.017 -1.114 -20.013 1.00 92.56 98 ALA A N 1
ATOM 760 C CA . ALA A 1 98 ? 3.778 -1.407 -19.295 1.00 92.56 98 ALA A CA 1
ATOM 761 C C . ALA A 1 98 ? 3.544 -0.392 -18.168 1.00 92.56 98 ALA A C 1
ATOM 763 O O . ALA A 1 98 ? 2.460 0.174 -18.069 1.00 92.56 98 ALA A O 1
ATOM 764 N N . LEU A 1 99 ? 4.574 -0.083 -17.376 1.00 90.12 99 LEU A N 1
ATOM 765 C CA . LEU A 1 99 ? 4.494 0.947 -16.333 1.00 90.12 99 LEU A CA 1
ATOM 766 C C . LEU A 1 99 ? 4.209 2.346 -16.894 1.00 90.12 99 LEU A C 1
ATOM 768 O O . LEU A 1 99 ? 3.423 3.102 -16.323 1.00 90.12 99 LEU A O 1
ATOM 772 N N . VAL A 1 100 ? 4.847 2.704 -18.014 1.00 92.69 100 VAL A N 1
ATOM 773 C CA . VAL A 1 100 ? 4.565 3.962 -18.720 1.00 92.69 100 VAL A CA 1
ATOM 774 C C . VAL A 1 100 ? 3.104 3.994 -19.166 1.00 92.69 100 VAL A C 1
ATOM 776 O O . VAL A 1 100 ? 2.431 5.000 -18.962 1.00 92.69 100 VAL A O 1
ATOM 779 N N . ALA A 1 101 ? 2.596 2.899 -19.732 1.00 91.94 101 ALA A N 1
ATOM 780 C CA . ALA A 1 101 ? 1.206 2.787 -20.151 1.00 91.94 101 ALA A CA 1
ATOM 781 C C . ALA A 1 101 ? 0.231 2.887 -18.964 1.00 91.94 101 ALA A C 1
ATOM 783 O O . ALA A 1 101 ? -0.762 3.598 -19.082 1.00 91.94 101 ALA A O 1
ATOM 784 N N . LEU A 1 102 ? 0.533 2.275 -17.811 1.00 88.12 102 LEU A N 1
ATOM 785 C CA . LEU A 1 102 ? -0.267 2.423 -16.585 1.00 88.12 102 LEU A CA 1
ATOM 786 C C . LEU A 1 102 ? -0.327 3.879 -16.116 1.00 88.12 102 LEU A C 1
ATOM 788 O O . LEU A 1 102 ? -1.411 4.386 -15.837 1.00 88.12 102 LEU A O 1
ATOM 792 N N . ARG A 1 103 ? 0.817 4.573 -16.084 1.00 86.75 103 ARG A N 1
ATOM 793 C CA . ARG A 1 103 ? 0.876 5.993 -15.701 1.00 86.75 103 ARG A CA 1
ATOM 794 C C . ARG A 1 103 ? 0.113 6.895 -16.672 1.00 86.75 103 ARG A C 1
ATOM 796 O O . ARG A 1 103 ? -0.473 7.883 -16.251 1.00 86.75 103 ARG A O 1
ATOM 803 N N . ASP A 1 104 ? 0.124 6.555 -17.955 1.00 88.62 104 ASP A N 1
ATOM 804 C CA . ASP A 1 104 ? -0.611 7.278 -18.994 1.00 88.62 104 ASP A CA 1
ATOM 805 C C . ASP A 1 104 ? -2.093 6.844 -19.079 1.00 88.62 104 ASP A C 1
ATOM 807 O O . ASP A 1 104 ? -2.788 7.242 -20.015 1.00 88.62 104 ASP A O 1
ATOM 811 N N . HIS A 1 105 ? -2.580 6.014 -18.145 1.00 86.50 105 HIS A N 1
ATOM 812 C CA . HIS A 1 105 ? -3.937 5.448 -18.123 1.00 86.50 105 HIS A CA 1
ATOM 813 C C . HIS A 1 105 ? -4.309 4.634 -19.384 1.00 86.50 105 HIS A C 1
ATOM 815 O O . HIS A 1 105 ? -5.478 4.485 -19.738 1.00 86.50 105 HIS A O 1
ATOM 821 N N . LYS A 1 106 ? -3.311 4.078 -20.083 1.00 89.75 106 LYS A N 1
ATOM 822 C CA . LYS A 1 106 ? -3.462 3.222 -21.273 1.00 89.75 106 LYS A CA 1
ATOM 823 C C . LYS A 1 106 ? -3.471 1.749 -20.882 1.00 89.75 106 LYS A C 1
ATOM 825 O O . LYS A 1 106 ? -2.542 0.993 -21.162 1.00 89.75 106 LYS A O 1
ATOM 830 N N . TYR A 1 107 ? -4.532 1.337 -20.213 1.00 85.00 107 TYR A N 1
ATOM 831 C CA . TYR A 1 107 ? -4.557 0.057 -19.512 1.00 85.00 107 TYR A CA 1
ATOM 832 C C . TYR A 1 107 ? -4.542 -1.180 -20.420 1.00 85.00 107 TYR A C 1
ATOM 834 O O . TYR A 1 107 ? -3.816 -2.132 -20.138 1.00 85.00 107 TYR A O 1
ATOM 842 N N . ASP A 1 108 ? -5.241 -1.149 -21.557 1.00 89.25 108 ASP A N 1
ATOM 843 C CA . ASP A 1 108 ? -5.202 -2.250 -22.535 1.00 89.25 108 ASP A CA 1
ATOM 844 C C . ASP A 1 108 ? -3.790 -2.480 -23.085 1.00 89.25 108 ASP A C 1
ATOM 846 O O . ASP A 1 108 ? -3.370 -3.610 -23.345 1.00 89.25 108 ASP A O 1
ATOM 850 N N . GLU A 1 109 ? -3.046 -1.390 -23.276 1.00 92.75 109 GLU A N 1
ATOM 851 C CA . GLU A 1 109 ? -1.652 -1.437 -23.699 1.00 92.75 109 GLU A CA 1
ATOM 852 C C . GLU A 1 109 ? -0.780 -2.022 -22.582 1.00 92.75 109 GLU A C 1
ATOM 854 O O . GLU A 1 109 ? 0.005 -2.939 -22.833 1.00 92.75 109 GLU A O 1
ATOM 859 N N . ALA A 1 110 ? -0.966 -1.549 -21.346 1.00 91.25 110 ALA A N 1
ATOM 860 C CA . ALA A 1 110 ? -0.239 -2.034 -20.180 1.00 91.25 110 ALA A CA 1
ATOM 861 C C . ALA A 1 110 ? -0.411 -3.542 -19.964 1.00 91.25 110 ALA A C 1
ATOM 863 O O . ALA A 1 110 ? 0.578 -4.238 -19.754 1.00 91.25 110 ALA A O 1
ATOM 864 N N . ILE A 1 111 ? -1.636 -4.065 -20.074 1.00 88.50 111 ILE A N 1
ATOM 865 C CA . ILE A 1 111 ? -1.921 -5.499 -19.915 1.00 88.50 111 ILE A CA 1
ATOM 866 C C . ILE A 1 111 ? -1.237 -6.319 -21.016 1.00 88.50 111 ILE A C 1
ATOM 868 O O . ILE A 1 111 ? -0.613 -7.343 -20.730 1.00 88.50 111 ILE A O 1
ATOM 872 N N . LYS A 1 112 ? -1.293 -5.867 -22.276 1.00 91.62 112 LYS A N 1
ATOM 873 C CA . LYS A 1 112 ? -0.603 -6.544 -23.392 1.00 91.62 112 LYS A CA 1
ATOM 874 C C . LYS A 1 112 ? 0.909 -6.589 -23.174 1.00 91.62 112 LYS A C 1
ATOM 876 O O . LYS A 1 112 ? 1.525 -7.638 -23.367 1.00 91.62 112 LYS A O 1
ATOM 881 N N . LEU A 1 113 ? 1.495 -5.467 -22.760 1.00 91.69 113 LEU A N 1
ATOM 882 C CA . LEU A 1 113 ? 2.925 -5.356 -22.477 1.00 91.69 113 LEU A CA 1
ATOM 883 C C . LEU A 1 113 ? 3.327 -6.188 -21.256 1.00 91.69 113 LEU A C 1
ATOM 885 O O . LEU A 1 113 ? 4.337 -6.882 -21.311 1.00 91.69 113 LEU A O 1
ATOM 889 N N . TYR A 1 114 ? 2.505 -6.216 -20.207 1.00 89.25 114 TYR A N 1
ATOM 890 C CA . TYR A 1 114 ? 2.702 -7.074 -19.040 1.00 89.25 114 TYR A CA 1
ATOM 891 C C . TYR A 1 114 ? 2.755 -8.555 -19.424 1.00 89.25 114 TYR A C 1
ATOM 893 O O . TYR A 1 114 ? 3.716 -9.244 -19.089 1.00 89.25 114 TYR A O 1
ATOM 901 N N . HIS A 1 115 ? 1.782 -9.046 -20.197 1.00 87.88 115 HIS A N 1
ATOM 902 C CA . HIS A 1 115 ? 1.796 -10.432 -20.671 1.00 87.88 115 HIS A CA 1
ATOM 903 C C . HIS A 1 115 ? 2.986 -10.744 -21.585 1.00 87.88 115 HIS A C 1
ATOM 905 O O . HIS A 1 115 ? 3.461 -11.878 -21.597 1.00 87.88 115 HIS A O 1
ATOM 911 N N . SER A 1 116 ? 3.473 -9.763 -22.351 1.00 87.62 116 SER A N 1
ATOM 912 C CA . SER A 1 116 ? 4.701 -9.908 -23.140 1.00 87.62 116 SER A CA 1
ATOM 913 C C . SER A 1 116 ? 5.930 -10.032 -22.235 1.00 87.62 116 SER A C 1
ATOM 915 O O . SER A 1 116 ? 6.717 -10.966 -22.392 1.00 87.62 116 SER A O 1
ATOM 917 N N . ALA A 1 117 ? 6.049 -9.155 -21.235 1.00 84.50 117 ALA A N 1
ATOM 918 C CA . ALA A 1 117 ? 7.153 -9.142 -20.280 1.00 84.50 117 ALA A CA 1
ATOM 919 C C . ALA A 1 117 ? 7.233 -10.445 -19.464 1.00 84.50 117 ALA A C 1
ATOM 921 O O . ALA A 1 117 ? 8.319 -11.008 -19.319 1.00 84.50 117 ALA A O 1
ATOM 922 N N . LEU A 1 118 ? 6.088 -10.985 -19.025 1.00 81.69 118 LEU A N 1
ATOM 923 C CA . LEU A 1 118 ? 6.016 -12.237 -18.258 1.00 81.69 118 LEU A CA 1
ATOM 924 C C . LEU A 1 118 ? 6.553 -13.466 -19.006 1.00 81.69 118 LEU A C 1
ATOM 926 O O . LEU A 1 118 ? 6.980 -14.427 -18.373 1.00 81.69 118 LEU A O 1
ATOM 930 N N . LYS A 1 119 ? 6.570 -13.459 -20.346 1.00 81.88 119 LYS A N 1
ATOM 931 C CA . LYS A 1 119 ? 7.164 -14.563 -21.124 1.00 81.88 119 LYS A CA 1
ATOM 932 C C . LYS A 1 119 ? 8.680 -14.649 -20.957 1.00 81.88 119 LYS A C 1
ATOM 934 O O . LYS A 1 119 ? 9.256 -15.699 -21.219 1.00 81.88 119 LYS A O 1
ATOM 939 N N . ILE A 1 120 ? 9.316 -13.537 -20.592 1.00 75.69 120 ILE A N 1
ATOM 940 C CA . ILE A 1 120 ? 10.774 -13.401 -20.515 1.00 75.69 120 ILE A CA 1
ATOM 941 C C . ILE A 1 120 ? 11.222 -13.347 -19.055 1.00 75.69 120 ILE A C 1
ATOM 943 O O . ILE A 1 120 ? 12.206 -13.988 -18.696 1.00 75.69 120 ILE A O 1
ATOM 947 N N . GLN A 1 121 ? 10.481 -12.629 -18.210 1.00 74.56 121 GLN A N 1
ATOM 948 C CA . GLN A 1 121 ? 10.701 -12.572 -16.771 1.00 74.56 121 GLN A CA 1
ATOM 949 C C . GLN A 1 121 ? 9.401 -12.963 -16.051 1.00 74.56 121 GLN A C 1
ATOM 951 O O . GLN A 1 121 ? 8.537 -12.108 -15.855 1.00 74.56 121 GLN A O 1
ATOM 956 N N . PRO A 1 122 ? 9.245 -14.246 -15.666 1.00 68.62 122 PRO A N 1
ATOM 957 C CA . PRO A 1 122 ? 7.980 -14.781 -15.154 1.00 68.62 122 PRO A CA 1
ATOM 958 C C . PRO A 1 122 ? 7.482 -14.149 -13.851 1.00 68.62 122 PRO A C 1
ATOM 960 O O . PRO A 1 122 ? 6.306 -14.285 -13.528 1.00 68.62 122 PRO A O 1
ATOM 963 N N . PHE A 1 123 ? 8.348 -13.440 -13.124 1.00 68.94 123 PHE A N 1
ATOM 964 C CA . PHE A 1 123 ? 8.014 -12.815 -11.851 1.00 68.94 123 PHE A CA 1
ATOM 965 C C . PHE A 1 123 ? 8.607 -11.411 -11.788 1.00 68.94 123 PHE A C 1
ATOM 967 O O . PHE A 1 123 ? 9.827 -11.226 -11.760 1.00 68.94 123 PHE A O 1
ATOM 974 N N . TRP A 1 124 ? 7.724 -10.413 -11.790 1.00 82.56 124 TRP A N 1
ATOM 975 C CA . TRP A 1 124 ? 8.078 -9.052 -11.416 1.00 82.56 124 TRP A CA 1
ATOM 976 C C . TRP A 1 124 ? 7.009 -8.482 -10.488 1.00 82.56 124 TRP A C 1
ATOM 978 O O . TRP A 1 124 ? 5.867 -8.243 -10.902 1.00 82.56 124 TRP A O 1
ATOM 988 N N . ASN A 1 125 ? 7.380 -8.334 -9.218 1.00 88.50 125 ASN A N 1
ATOM 989 C CA . ASN A 1 125 ? 6.442 -8.099 -8.127 1.00 88.50 125 ASN A CA 1
ATOM 990 C C . ASN A 1 125 ? 5.764 -6.741 -8.262 1.00 88.50 125 ASN A C 1
ATOM 992 O O . ASN A 1 125 ? 4.543 -6.647 -8.163 1.00 88.50 125 ASN A O 1
ATOM 996 N N . GLU A 1 126 ? 6.541 -5.705 -8.579 1.00 87.19 126 GLU A N 1
ATOM 997 C CA . GLU A 1 126 ? 6.040 -4.340 -8.697 1.00 87.19 126 GLU A 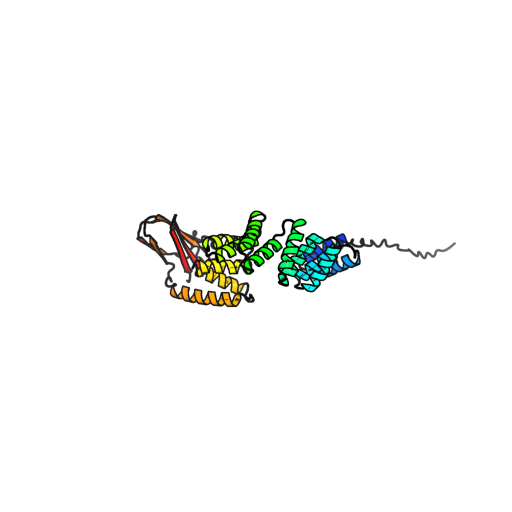CA 1
ATOM 998 C C . GLU A 1 126 ? 4.996 -4.204 -9.810 1.00 87.19 126 GLU A C 1
ATOM 1000 O O . GLU A 1 126 ? 3.929 -3.654 -9.571 1.00 87.19 126 GLU A O 1
ATOM 1005 N N . LEU A 1 127 ? 5.223 -4.743 -11.013 1.00 86.75 127 LEU A N 1
ATOM 1006 C CA . LEU A 1 127 ? 4.200 -4.673 -12.070 1.00 86.75 127 LEU A CA 1
ATOM 1007 C C . LEU A 1 127 ? 3.019 -5.585 -11.813 1.00 86.75 127 LEU A C 1
ATOM 1009 O O . LEU A 1 127 ? 1.900 -5.208 -12.138 1.00 86.75 127 LEU A O 1
ATOM 1013 N N . THR A 1 128 ? 3.236 -6.761 -11.229 1.00 91.75 128 THR A N 1
ATOM 1014 C CA . THR A 1 128 ? 2.120 -7.634 -10.843 1.00 91.75 128 THR A CA 1
ATOM 1015 C C . THR A 1 128 ? 1.223 -6.931 -9.824 1.00 91.75 128 THR A C 1
ATOM 1017 O O . THR A 1 128 ? -0.000 -6.977 -9.952 1.00 91.75 128 THR A O 1
ATOM 1020 N N . PHE A 1 129 ? 1.820 -6.195 -8.886 1.00 94.12 129 PHE A N 1
ATOM 1021 C CA . PHE A 1 129 ? 1.117 -5.338 -7.940 1.00 94.12 129 PHE A CA 1
ATOM 1022 C C . PHE A 1 129 ? 0.377 -4.187 -8.617 1.00 94.12 129 PHE A C 1
ATOM 1024 O O . PHE A 1 129 ? -0.811 -4.016 -8.360 1.00 94.12 129 PHE A O 1
ATOM 1031 N N . GLU A 1 130 ? 1.023 -3.434 -9.512 1.00 91.25 130 GLU A N 1
ATOM 1032 C CA . GLU A 1 130 ? 0.367 -2.315 -10.204 1.00 91.25 130 GLU A CA 1
ATOM 1033 C C . GLU A 1 130 ? -0.771 -2.785 -11.129 1.00 91.25 130 GLU A C 1
ATOM 1035 O O . GLU A 1 130 ? -1.803 -2.125 -11.233 1.00 91.25 130 GLU A O 1
ATOM 1040 N N . ILE A 1 131 ? -0.644 -3.961 -11.751 1.00 92.44 131 ILE A N 1
ATOM 1041 C CA . ILE A 1 131 ? -1.728 -4.588 -12.522 1.00 92.44 131 ILE A CA 1
ATOM 1042 C C . ILE A 1 131 ? -2.870 -5.036 -11.597 1.00 92.44 131 ILE A C 1
ATOM 1044 O O . ILE A 1 131 ? -4.037 -4.820 -11.922 1.00 92.44 131 ILE A O 1
ATOM 1048 N N . GLY A 1 132 ? -2.561 -5.628 -10.439 1.00 94.50 132 GLY A N 1
ATOM 1049 C CA . GLY A 1 132 ? -3.563 -5.975 -9.426 1.00 94.50 132 GLY A CA 1
ATOM 1050 C C . GLY A 1 132 ? -4.316 -4.745 -8.913 1.00 94.50 132 GLY A C 1
ATOM 1051 O O . GLY A 1 132 ? -5.546 -4.746 -8.861 1.00 94.50 132 GLY A O 1
ATOM 1052 N N . ARG A 1 133 ? -3.588 -3.662 -8.617 1.00 93.50 133 ARG A N 1
ATOM 1053 C CA . ARG A 1 133 ? -4.151 -2.359 -8.240 1.00 93.50 133 ARG A CA 1
ATOM 1054 C C . ARG A 1 133 ? -5.067 -1.802 -9.309 1.00 93.50 133 ARG A C 1
ATOM 1056 O O . ARG A 1 133 ? -6.167 -1.368 -8.991 1.00 93.50 133 ARG A O 1
ATOM 1063 N N . PHE A 1 134 ? -4.637 -1.859 -10.563 1.00 90.94 134 PHE A N 1
ATOM 1064 C CA . PHE A 1 134 ? -5.469 -1.437 -11.675 1.00 90.94 134 PHE A CA 1
ATOM 1065 C C . PHE A 1 134 ? -6.784 -2.231 -11.730 1.00 90.94 134 PHE A C 1
ATOM 1067 O O . PHE A 1 134 ? -7.854 -1.629 -11.798 1.00 90.94 134 PHE A O 1
ATOM 1074 N N . TYR A 1 135 ? -6.736 -3.565 -11.646 1.00 93.06 135 TYR A N 1
ATOM 1075 C CA . TYR A 1 135 ? -7.961 -4.371 -11.618 1.00 93.06 135 TYR A CA 1
ATOM 1076 C C . TYR A 1 135 ? -8.869 -3.999 -10.440 1.00 93.06 135 TYR A C 1
ATOM 1078 O O . TYR A 1 135 ? -10.084 -3.915 -10.616 1.00 93.06 135 TYR A O 1
ATOM 1086 N N . LEU A 1 136 ? -8.292 -3.720 -9.269 1.00 92.88 136 LEU A N 1
ATOM 1087 C CA . LEU A 1 136 ? -9.040 -3.279 -8.093 1.00 92.88 136 LEU A CA 1
ATOM 1088 C C . LEU A 1 136 ? -9.733 -1.927 -8.332 1.00 92.88 136 LEU A C 1
ATOM 1090 O O . LEU A 1 136 ? -10.922 -1.798 -8.052 1.00 92.88 136 LEU A O 1
ATOM 1094 N N . GLU A 1 137 ? -9.030 -0.951 -8.912 1.00 88.56 137 GLU A N 1
ATOM 1095 C CA . GLU A 1 137 ? -9.573 0.371 -9.268 1.00 88.56 137 GLU A CA 1
ATOM 1096 C C . GLU A 1 137 ? -10.713 0.283 -10.298 1.00 88.56 137 GLU A C 1
ATOM 1098 O O . GLU A 1 137 ? -11.638 1.092 -10.267 1.00 88.56 137 GLU A O 1
ATOM 1103 N N . GLN A 1 138 ? -10.691 -0.719 -11.183 1.00 87.31 138 GLN A N 1
ATOM 1104 C CA . GLN A 1 138 ? -11.774 -0.985 -12.140 1.00 87.31 138 GLN A CA 1
ATOM 1105 C C . GLN A 1 138 ? -12.931 -1.815 -11.557 1.00 87.31 138 GLN A C 1
ATOM 1107 O O . GLN A 1 138 ? -13.852 -2.175 -12.290 1.00 87.31 138 GLN A O 1
ATOM 1112 N N . GLY A 1 139 ? -12.877 -2.188 -10.275 1.00 90.00 139 GLY A N 1
ATOM 1113 C CA . GLY A 1 139 ? -13.864 -3.079 -9.656 1.00 90.00 139 GLY A CA 1
ATOM 1114 C C . GLY A 1 139 ? -13.793 -4.528 -10.154 1.00 90.00 139 GLY A C 1
ATOM 1115 O O . GLY A 1 139 ? -14.691 -5.326 -9.893 1.00 90.00 139 GLY A O 1
ATOM 1116 N N . GLN A 1 140 ? -12.725 -4.907 -10.857 1.00 93.69 140 GLN A N 1
ATOM 1117 C CA . GLN A 1 140 ? -12.470 -6.270 -11.321 1.00 93.69 140 GLN A CA 1
ATOM 1118 C C . GLN A 1 140 ? -11.847 -7.114 -10.198 1.00 93.69 140 GLN A C 1
ATOM 1120 O O . GLN A 1 140 ? -10.712 -7.585 -10.288 1.00 93.69 140 GLN A O 1
ATOM 1125 N N . ILE A 1 141 ? -12.613 -7.299 -9.119 1.00 95.38 141 ILE A N 1
ATOM 1126 C CA . ILE A 1 141 ? -12.128 -7.838 -7.838 1.00 95.38 141 ILE A CA 1
ATOM 1127 C C . ILE A 1 141 ? -11.482 -9.222 -7.981 1.00 95.38 141 ILE A C 1
ATOM 1129 O O . ILE A 1 141 ? -10.434 -9.463 -7.388 1.00 95.38 141 ILE A O 1
ATOM 1133 N N . ASN A 1 142 ? -12.051 -10.118 -8.795 1.00 95.88 142 ASN A N 1
ATOM 1134 C CA . ASN A 1 142 ? -11.500 -11.467 -8.980 1.00 95.88 142 ASN A CA 1
ATOM 1135 C C . ASN A 1 142 ? -10.112 -11.436 -9.635 1.00 95.88 142 ASN A C 1
ATOM 1137 O O . ASN A 1 142 ? -9.182 -12.055 -9.129 1.00 95.88 142 ASN A O 1
ATOM 1141 N N . PHE A 1 143 ? -9.939 -10.646 -10.699 1.00 94.75 143 PHE A N 1
ATOM 1142 C CA . PHE A 1 143 ? -8.639 -10.505 -11.357 1.00 94.75 143 PHE A CA 1
ATOM 1143 C C . PHE A 1 143 ? -7.604 -9.837 -10.445 1.00 94.75 143 PHE A C 1
ATOM 1145 O O . PHE A 1 143 ? -6.440 -10.235 -10.446 1.00 94.75 143 PHE A O 1
ATOM 1152 N N . ALA A 1 144 ? -8.018 -8.854 -9.639 1.00 96.75 144 ALA A N 1
ATOM 1153 C CA . ALA A 1 144 ? -7.152 -8.245 -8.632 1.00 96.75 144 ALA A CA 1
ATOM 1154 C C . ALA A 1 144 ? -6.709 -9.275 -7.582 1.00 96.75 144 ALA A C 1
ATOM 1156 O O . ALA A 1 144 ? -5.516 -9.390 -7.291 1.00 96.75 144 ALA A O 1
ATOM 1157 N N . LYS A 1 145 ? -7.659 -10.069 -7.069 1.00 97.19 145 LYS A N 1
ATOM 1158 C CA . LYS A 1 145 ? -7.406 -11.129 -6.089 1.00 97.19 145 LYS A CA 1
ATOM 1159 C C . LYS A 1 145 ? -6.385 -12.131 -6.608 1.00 97.19 145 LYS A C 1
ATOM 1161 O O . LYS A 1 145 ? -5.441 -12.425 -5.886 1.00 97.19 145 LYS A O 1
ATOM 1166 N N . ASP A 1 146 ? -6.523 -12.586 -7.851 1.00 96.19 146 ASP A N 1
ATOM 1167 C CA . ASP A 1 146 ? -5.584 -13.534 -8.458 1.00 96.19 146 ASP A CA 1
ATOM 1168 C C . ASP A 1 146 ? -4.153 -12.975 -8.499 1.00 96.19 146 ASP A C 1
ATOM 1170 O O . ASP A 1 146 ? -3.192 -13.697 -8.240 1.00 96.19 146 ASP A O 1
ATOM 1174 N N . LYS A 1 147 ? -3.985 -11.676 -8.787 1.00 94.94 147 LYS A N 1
ATOM 1175 C CA . LYS A 1 147 ? -2.658 -11.035 -8.809 1.00 94.94 147 LYS A CA 1
ATOM 1176 C C . LYS A 1 147 ? -2.058 -10.865 -7.424 1.00 94.94 147 LYS A C 1
ATOM 1178 O O . LYS A 1 147 ? -0.873 -11.137 -7.250 1.00 94.94 147 LYS A O 1
ATOM 1183 N N . PHE A 1 148 ? -2.847 -10.437 -6.447 1.00 97.56 148 PHE A N 1
ATOM 1184 C CA . PHE A 1 148 ? -2.348 -10.271 -5.085 1.00 97.56 148 PHE A CA 1
ATOM 1185 C C . PHE A 1 148 ? -2.094 -11.615 -4.392 1.00 97.56 148 PHE A C 1
ATOM 1187 O O . PHE A 1 148 ? -1.089 -11.747 -3.701 1.00 97.56 148 PHE A O 1
ATOM 1194 N N . ALA A 1 149 ? -2.929 -12.628 -4.640 1.00 95.69 149 ALA A N 1
ATOM 1195 C CA . ALA A 1 149 ? -2.709 -13.988 -4.156 1.00 95.69 149 ALA A CA 1
ATOM 1196 C C . ALA A 1 149 ? -1.428 -14.592 -4.741 1.00 95.69 149 ALA A C 1
ATOM 1198 O O . ALA A 1 149 ? -0.630 -15.144 -3.990 1.00 95.69 149 ALA A O 1
ATOM 1199 N N . LEU A 1 150 ? -1.185 -14.400 -6.046 1.00 94.00 150 LEU A N 1
ATOM 1200 C CA . LEU A 1 150 ? 0.071 -14.808 -6.676 1.00 94.00 150 LEU A CA 1
ATOM 1201 C C . LEU A 1 150 ? 1.281 -14.173 -5.976 1.00 94.00 150 LEU A C 1
ATOM 1203 O O . LEU A 1 150 ? 2.241 -14.874 -5.693 1.00 94.00 150 LEU A O 1
ATOM 1207 N N . LEU A 1 151 ? 1.227 -12.874 -5.658 1.00 94.88 151 LEU A N 1
ATOM 1208 C CA . LEU A 1 151 ? 2.316 -12.192 -4.947 1.00 94.88 151 LEU A CA 1
ATOM 1209 C C . LEU A 1 151 ? 2.564 -12.774 -3.554 1.00 94.88 151 LEU A C 1
ATOM 1211 O O . LEU A 1 151 ? 3.718 -12.968 -3.192 1.00 94.88 151 LEU A O 1
ATOM 1215 N N . VAL A 1 152 ? 1.507 -13.061 -2.790 1.00 91.00 152 VAL A N 1
ATOM 1216 C CA . VAL A 1 152 ? 1.641 -13.675 -1.458 1.00 91.00 152 VAL A CA 1
ATOM 1217 C C . VAL A 1 152 ? 2.203 -15.094 -1.553 1.00 91.00 152 VAL A C 1
ATOM 1219 O O . VAL A 1 152 ? 3.001 -15.483 -0.707 1.00 91.00 152 VAL A O 1
ATOM 1222 N N . GLU A 1 153 ? 1.826 -15.859 -2.579 1.00 90.38 153 GLU A N 1
ATOM 1223 C CA . GLU A 1 153 ? 2.328 -17.219 -2.794 1.00 90.38 153 GLU A CA 1
ATOM 1224 C C . GLU A 1 153 ? 3.805 -17.230 -3.204 1.00 90.38 153 GLU A C 1
ATOM 1226 O O . GLU A 1 153 ? 4.596 -18.001 -2.660 1.00 90.38 153 GLU A O 1
ATOM 1231 N N . THR A 1 154 ? 4.190 -16.381 -4.159 1.00 88.88 154 THR A N 1
ATOM 1232 C CA . THR A 1 154 ? 5.545 -16.406 -4.722 1.00 88.88 154 THR A CA 1
ATOM 1233 C C . THR A 1 154 ? 6.539 -15.617 -3.886 1.00 88.88 154 THR A C 1
ATOM 1235 O O . THR A 1 154 ? 7.702 -15.999 -3.802 1.00 88.88 154 THR A O 1
ATOM 1238 N N . GLU A 1 155 ? 6.105 -14.504 -3.294 1.00 89.31 155 GLU A N 1
ATOM 1239 C CA . GLU A 1 155 ? 6.967 -13.530 -2.619 1.00 89.31 155 GLU A CA 1
ATOM 1240 C C . GLU A 1 155 ? 6.289 -12.992 -1.342 1.00 89.31 155 GLU A C 1
ATOM 1242 O O . GLU A 1 155 ? 5.897 -11.824 -1.284 1.00 89.31 155 GLU A O 1
ATOM 1247 N N . PRO A 1 156 ? 6.180 -13.806 -0.272 1.00 84.00 156 PRO A N 1
ATOM 1248 C CA . PRO A 1 156 ? 5.466 -13.428 0.957 1.00 84.00 156 PRO A CA 1
ATOM 1249 C C . PRO A 1 156 ? 6.023 -12.177 1.661 1.00 84.00 156 PRO A C 1
ATOM 1251 O O . PRO A 1 156 ? 5.337 -11.532 2.443 1.00 84.00 156 PRO A O 1
ATOM 1254 N N . GLN A 1 157 ? 7.286 -11.821 1.408 1.00 85.12 157 GLN A N 1
ATOM 1255 C CA . GLN A 1 157 ? 7.924 -10.612 1.951 1.00 85.12 157 GLN A CA 1
ATOM 1256 C C . GLN A 1 157 ? 7.686 -9.371 1.080 1.00 85.12 157 GLN A C 1
ATOM 1258 O O . GLN A 1 157 ? 8.198 -8.291 1.370 1.00 85.12 157 GLN A O 1
ATOM 1263 N N . PHE A 1 158 ? 6.917 -9.493 -0.001 1.00 89.56 158 PHE A N 1
ATOM 1264 C CA . PHE A 1 158 ? 6.503 -8.360 -0.804 1.00 89.56 158 PHE A CA 1
ATOM 1265 C C . PHE A 1 158 ? 5.178 -7.797 -0.273 1.00 89.56 158 PHE A C 1
ATOM 1267 O O . PHE A 1 158 ? 4.099 -8.347 -0.497 1.00 89.56 158 PHE A O 1
ATOM 1274 N N . TRP A 1 159 ? 5.257 -6.648 0.403 1.00 93.31 159 TRP A N 1
ATOM 1275 C CA . TRP A 1 159 ? 4.125 -6.000 1.082 1.00 93.31 159 TRP A CA 1
ATOM 1276 C C . TRP A 1 159 ? 2.873 -5.820 0.204 1.00 93.31 159 TRP A C 1
ATOM 1278 O O . TRP A 1 159 ? 1.754 -5.853 0.713 1.00 93.31 159 TRP A O 1
ATOM 1288 N N . GLY A 1 160 ? 3.045 -5.623 -1.110 1.00 95.94 160 GLY A N 1
ATOM 1289 C CA . GLY A 1 160 ? 1.954 -5.290 -2.026 1.00 95.94 160 GLY A CA 1
ATOM 1290 C C . GLY A 1 160 ? 0.918 -6.404 -2.202 1.00 95.94 160 GLY A C 1
ATOM 1291 O O . GLY A 1 160 ? -0.249 -6.102 -2.448 1.00 95.94 160 GLY A O 1
ATOM 1292 N N . GLY A 1 161 ? 1.312 -7.674 -2.037 1.00 95.50 161 GLY A N 1
ATOM 1293 C CA . GLY A 1 161 ? 0.380 -8.807 -2.069 1.00 95.50 161 GLY A CA 1
ATOM 1294 C C . GLY A 1 161 ? -0.586 -8.770 -0.884 1.00 95.50 161 GLY A C 1
ATOM 1295 O O . GLY A 1 161 ? -1.801 -8.708 -1.072 1.00 95.50 161 GLY A O 1
ATOM 1296 N N . HIS A 1 162 ? -0.032 -8.695 0.328 1.00 91.69 162 HIS A N 1
ATOM 1297 C CA . HIS A 1 162 ? -0.795 -8.555 1.570 1.00 91.69 162 HIS A CA 1
ATOM 1298 C C . HIS A 1 162 ? -1.666 -7.293 1.568 1.00 91.69 162 HIS A C 1
ATOM 1300 O O . HIS A 1 162 ? -2.858 -7.356 1.858 1.00 91.69 162 HIS A O 1
ATOM 1306 N N . TRP A 1 163 ? -1.117 -6.151 1.140 1.00 98.31 163 TRP A N 1
ATOM 1307 C CA . TRP A 1 163 ? -1.891 -4.914 1.047 1.00 98.31 163 TRP A CA 1
ATOM 1308 C C . TRP A 1 163 ? -3.100 -5.067 0.117 1.00 98.31 163 TRP A C 1
ATOM 1310 O O . TRP A 1 163 ? -4.217 -4.702 0.480 1.00 98.31 163 TRP A O 1
ATOM 1320 N N . GLY A 1 164 ? -2.897 -5.643 -1.070 1.00 97.81 164 GLY A N 1
ATOM 1321 C CA . GLY A 1 164 ? -3.956 -5.800 -2.061 1.00 97.81 164 GLY A CA 1
ATOM 1322 C C . GLY A 1 164 ? -5.059 -6.768 -1.628 1.00 97.81 164 GLY A C 1
ATOM 1323 O O . GLY A 1 164 ? -6.238 -6.465 -1.815 1.00 97.81 164 GLY A O 1
ATOM 1324 N N . LEU A 1 165 ? -4.704 -7.892 -0.992 1.00 97.06 165 LEU A N 1
ATOM 1325 C CA . LEU A 1 165 ? -5.691 -8.790 -0.380 1.00 97.06 165 LEU A CA 1
ATOM 1326 C C . LEU A 1 165 ? -6.442 -8.099 0.762 1.00 97.06 165 LEU A C 1
ATOM 1328 O O . LEU A 1 165 ? -7.667 -8.198 0.826 1.00 97.06 165 LEU A O 1
ATOM 1332 N N . GLY A 1 166 ? -5.737 -7.342 1.606 1.00 95.88 166 GLY A N 1
ATOM 1333 C CA . GLY A 1 166 ? -6.338 -6.531 2.661 1.00 95.88 166 GLY A CA 1
ATOM 1334 C C . GLY A 1 166 ? -7.384 -5.553 2.123 1.00 95.88 166 GLY A C 1
ATOM 1335 O O . GLY A 1 166 ? -8.509 -5.546 2.612 1.00 95.88 166 GLY A O 1
ATOM 1336 N N . GLN A 1 167 ? -7.076 -4.812 1.054 1.00 98.00 167 GLN A N 1
ATOM 1337 C CA . GLN A 1 167 ? -8.044 -3.915 0.406 1.00 98.00 167 GLN A CA 1
ATOM 1338 C C . GLN A 1 167 ? -9.273 -4.653 -0.145 1.00 98.00 167 GLN A C 1
ATOM 1340 O O . GLN A 1 167 ? -10.386 -4.138 -0.070 1.00 98.00 167 GLN A O 1
ATOM 1345 N N . ILE A 1 168 ? -9.096 -5.861 -0.690 1.00 97.62 168 ILE A N 1
ATOM 1346 C CA . ILE A 1 168 ? -10.218 -6.688 -1.160 1.00 97.62 168 ILE A CA 1
ATOM 1347 C C . ILE A 1 168 ? -11.092 -7.135 0.017 1.00 97.62 168 ILE A C 1
ATOM 1349 O O . ILE A 1 168 ? -12.317 -7.148 -0.098 1.00 97.62 168 ILE A O 1
ATOM 1353 N N . TYR A 1 169 ? -10.491 -7.481 1.156 1.00 93.38 169 TYR A N 1
ATOM 1354 C CA . TYR A 1 169 ? -11.247 -7.823 2.360 1.00 93.38 169 TYR A CA 1
ATOM 1355 C C . TYR A 1 169 ? -11.982 -6.614 2.950 1.00 93.38 169 TYR A C 1
ATOM 1357 O O . TYR A 1 169 ? -13.131 -6.784 3.347 1.00 93.38 169 TYR A O 1
ATOM 1365 N N . ILE A 1 170 ? -11.392 -5.410 2.926 1.00 95.12 170 ILE A N 1
ATOM 1366 C CA . ILE A 1 170 ? -12.088 -4.154 3.274 1.00 95.12 170 ILE A CA 1
ATOM 1367 C C . ILE A 1 170 ? -13.310 -3.958 2.375 1.00 95.12 170 ILE A C 1
ATOM 1369 O O . ILE A 1 170 ? -14.409 -3.722 2.865 1.00 95.12 170 ILE A O 1
ATOM 1373 N N . TYR A 1 171 ? -13.136 -4.101 1.056 1.00 95.06 171 TYR A N 1
ATOM 1374 C CA . TYR A 1 171 ? -14.227 -3.946 0.090 1.00 95.06 171 TYR A CA 1
ATOM 1375 C C . TYR A 1 171 ? -15.388 -4.923 0.344 1.00 95.06 171 TYR A C 1
ATOM 1377 O O . TYR A 1 171 ? -16.548 -4.570 0.151 1.00 95.06 171 TYR A O 1
ATOM 1385 N N . ASN A 1 172 ? -15.079 -6.135 0.810 1.00 93.62 172 ASN A N 1
ATOM 1386 C CA . ASN A 1 172 ? -16.059 -7.168 1.153 1.00 93.62 172 ASN A CA 1
ATOM 1387 C C . ASN A 1 172 ? -16.549 -7.097 2.614 1.00 93.62 172 ASN A C 1
ATOM 1389 O O . ASN A 1 172 ? -17.122 -8.072 3.099 1.00 93.62 172 ASN A O 1
ATOM 1393 N N . ASP A 1 173 ? -16.274 -6.003 3.333 1.00 91.88 173 ASP A N 1
ATOM 1394 C CA . ASP A 1 173 ? -16.618 -5.792 4.751 1.00 91.88 173 ASP A CA 1
ATOM 1395 C C . ASP A 1 173 ? -16.067 -6.868 5.715 1.00 91.88 173 ASP A C 1
ATOM 1397 O O . ASP A 1 173 ? -16.489 -7.025 6.858 1.00 91.88 173 ASP A O 1
ATOM 1401 N N . SER A 1 174 ? -15.060 -7.623 5.270 1.00 85.19 174 SER A N 1
ATOM 1402 C CA . SER A 1 174 ? -14.379 -8.668 6.041 1.00 85.19 174 SER A CA 1
ATOM 1403 C C . SER A 1 174 ? -13.212 -8.071 6.837 1.00 85.19 174 SER A C 1
ATOM 1405 O O . SER A 1 174 ? -12.060 -8.495 6.700 1.00 85.19 174 SER A O 1
ATOM 1407 N N . ASN A 1 175 ? -13.498 -7.044 7.643 1.00 80.00 175 ASN A N 1
ATOM 1408 C CA . ASN A 1 175 ? -12.482 -6.161 8.230 1.00 80.00 175 ASN A CA 1
ATOM 1409 C C . ASN A 1 175 ? -11.526 -6.867 9.216 1.00 80.00 175 ASN A C 1
ATOM 1411 O O . ASN A 1 175 ? -10.367 -6.476 9.328 1.00 80.00 175 ASN A O 1
ATOM 1415 N N . GLU A 1 176 ? -11.951 -7.947 9.879 1.00 75.00 176 GLU A N 1
ATOM 1416 C CA . GLU A 1 176 ? -11.076 -8.742 10.760 1.00 75.00 176 GLU A CA 1
ATOM 1417 C C . GLU A 1 176 ? -9.960 -9.459 9.985 1.00 75.00 176 GLU A C 1
ATOM 1419 O O . GLU A 1 176 ? -8.813 -9.537 10.432 1.00 75.00 176 GLU A O 1
ATOM 1424 N N . VAL A 1 177 ? -10.285 -9.979 8.797 1.00 78.19 177 VAL A N 1
ATOM 1425 C CA . VAL A 1 177 ? -9.306 -10.617 7.906 1.00 78.19 177 VAL A CA 1
ATOM 1426 C C . VAL A 1 177 ? -8.445 -9.548 7.242 1.00 78.19 177 VAL A C 1
ATOM 1428 O O . VAL A 1 177 ? -7.227 -9.705 7.162 1.00 78.19 177 VAL A O 1
ATOM 1431 N N . ALA A 1 178 ? -9.059 -8.430 6.843 1.00 85.44 178 ALA A N 1
ATOM 1432 C CA . ALA A 1 178 ? -8.336 -7.284 6.310 1.00 85.44 178 ALA A CA 1
ATOM 1433 C C . ALA A 1 178 ? -7.261 -6.782 7.278 1.00 85.44 178 ALA A C 1
ATOM 1435 O O . ALA A 1 178 ? -6.147 -6.500 6.847 1.00 85.44 178 ALA A O 1
ATOM 1436 N N . LEU A 1 179 ? -7.564 -6.719 8.580 1.00 81.50 179 LEU A N 1
ATOM 1437 C CA . LEU A 1 179 ? -6.622 -6.246 9.591 1.00 81.50 179 LEU A CA 1
ATOM 1438 C C . LEU A 1 179 ? -5.341 -7.077 9.598 1.00 81.50 179 LEU A C 1
ATOM 1440 O O . LEU A 1 179 ? -4.253 -6.509 9.602 1.00 81.50 179 LEU A O 1
ATOM 1444 N N . LYS A 1 180 ? -5.460 -8.408 9.538 1.00 76.06 180 LYS A N 1
ATOM 1445 C CA . LYS A 1 180 ? -4.304 -9.316 9.513 1.00 76.06 180 LYS A CA 1
ATOM 1446 C C . LYS A 1 180 ? -3.403 -9.034 8.310 1.00 76.06 180 LYS A C 1
ATOM 1448 O O . LYS A 1 180 ? -2.199 -8.859 8.471 1.00 76.06 180 LYS A O 1
ATOM 1453 N N . GLU A 1 181 ? -3.993 -8.938 7.122 1.00 78.19 181 GLU A N 1
ATOM 1454 C CA . GLU A 1 181 ? -3.256 -8.696 5.877 1.00 78.19 181 GLU A CA 1
ATOM 1455 C C . GLU A 1 181 ? -2.628 -7.292 5.832 1.00 78.19 181 GLU A C 1
ATOM 1457 O O . GLU A 1 181 ? -1.451 -7.132 5.504 1.00 78.19 181 GLU A O 1
ATOM 1462 N N . ILE A 1 182 ? -3.378 -6.256 6.214 1.00 87.38 182 ILE A N 1
ATOM 1463 C CA . ILE A 1 182 ? -2.878 -4.876 6.219 1.00 87.38 182 ILE A CA 1
ATOM 1464 C C . ILE A 1 182 ? -1.788 -4.676 7.282 1.00 87.38 182 ILE A C 1
ATOM 1466 O O . ILE A 1 182 ? -0.815 -3.968 7.014 1.00 87.38 182 ILE A O 1
ATOM 1470 N N . LEU A 1 183 ? -1.887 -5.324 8.450 1.00 78.88 183 LEU A N 1
ATOM 1471 C CA . LEU A 1 183 ? -0.822 -5.315 9.459 1.00 78.88 183 LEU A CA 1
ATOM 1472 C C . LEU A 1 183 ? 0.468 -5.937 8.921 1.00 78.88 183 LEU A C 1
ATOM 1474 O O . LEU A 1 183 ? 1.533 -5.343 9.082 1.00 78.88 183 LEU A O 1
ATOM 1478 N N . LEU A 1 184 ? 0.389 -7.088 8.242 1.00 76.50 184 LEU A N 1
ATOM 1479 C CA . LEU A 1 184 ? 1.557 -7.706 7.602 1.00 76.50 184 LEU A CA 1
ATOM 1480 C C . LEU A 1 184 ? 2.193 -6.757 6.582 1.00 76.50 184 LEU A C 1
ATOM 1482 O O . LEU A 1 184 ? 3.398 -6.513 6.635 1.00 76.50 184 LEU A O 1
ATOM 1486 N N . ALA A 1 185 ? 1.386 -6.160 5.701 1.00 86.50 185 ALA A N 1
ATOM 1487 C CA . ALA A 1 185 ? 1.878 -5.201 4.717 1.00 86.50 185 ALA A CA 1
ATOM 1488 C C . ALA A 1 185 ? 2.568 -3.992 5.370 1.00 86.50 185 ALA A C 1
ATOM 1490 O O . ALA A 1 185 ? 3.647 -3.589 4.933 1.00 86.50 185 ALA A O 1
ATOM 1491 N N . TYR A 1 186 ? 1.972 -3.440 6.430 1.00 86.06 186 TYR A N 1
ATOM 1492 C CA . TYR A 1 186 ? 2.531 -2.317 7.177 1.00 86.06 186 TYR A CA 1
ATOM 1493 C C . TYR A 1 186 ? 3.836 -2.682 7.897 1.00 86.06 186 TYR A C 1
ATOM 1495 O O . TYR A 1 186 ? 4.769 -1.887 7.877 1.00 86.06 186 TYR A O 1
ATOM 1503 N N . HIS A 1 187 ? 3.945 -3.876 8.488 1.00 79.88 187 HIS A N 1
ATOM 1504 C CA . HIS A 1 187 ? 5.184 -4.326 9.129 1.00 79.88 187 HIS A CA 1
ATOM 1505 C C . HIS A 1 187 ? 6.325 -4.541 8.132 1.00 79.88 187 HIS A C 1
ATOM 1507 O O . HIS A 1 187 ? 7.471 -4.216 8.442 1.00 79.88 187 HIS A O 1
ATOM 1513 N N . ILE A 1 188 ? 6.020 -5.067 6.944 1.00 80.56 188 ILE A N 1
ATOM 1514 C CA . ILE A 1 188 ? 7.008 -5.269 5.879 1.00 80.56 188 ILE A CA 1
ATOM 1515 C C . ILE A 1 188 ? 7.464 -3.920 5.305 1.00 80.56 188 ILE A C 1
ATOM 1517 O O . ILE A 1 188 ? 8.658 -3.702 5.103 1.00 80.56 188 ILE A O 1
ATOM 1521 N N . ASN A 1 189 ? 6.523 -3.016 5.020 1.00 90.00 189 ASN A N 1
ATOM 1522 C CA . ASN A 1 189 ? 6.821 -1.713 4.435 1.00 90.00 189 ASN A CA 1
ATOM 1523 C C . ASN A 1 189 ? 5.923 -0.610 5.016 1.00 90.00 189 ASN A C 1
ATOM 1525 O O . ASN A 1 189 ? 4.878 -0.300 4.433 1.00 90.00 189 ASN A O 1
ATOM 1529 N N . PRO A 1 190 ? 6.349 0.039 6.115 1.00 87.25 190 PRO A N 1
ATOM 1530 C CA . PRO A 1 190 ? 5.666 1.207 6.650 1.00 87.25 190 PRO A CA 1
ATOM 1531 C C . PRO A 1 190 ? 5.724 2.360 5.642 1.00 87.25 190 PRO A C 1
ATOM 1533 O O . PRO A 1 190 ? 6.755 3.002 5.445 1.00 87.25 190 PRO A O 1
ATOM 1536 N N . SER A 1 191 ? 4.601 2.617 4.984 1.00 95.00 191 SER A N 1
ATOM 1537 C CA . SER A 1 191 ? 4.455 3.646 3.956 1.00 95.00 191 SER A CA 1
ATOM 1538 C C . SER A 1 191 ? 3.130 4.389 4.100 1.00 95.00 191 SER A C 1
ATOM 1540 O O . SER A 1 191 ? 2.223 3.939 4.804 1.00 95.00 191 SER A O 1
ATOM 1542 N N . GLU A 1 192 ? 2.992 5.503 3.377 1.00 95.38 192 GLU A N 1
ATOM 1543 C CA . GLU A 1 192 ? 1.745 6.271 3.277 1.00 95.38 192 GLU A CA 1
ATOM 1544 C C . GLU A 1 192 ? 0.545 5.366 2.964 1.00 95.38 192 GLU A C 1
ATOM 1546 O O . GLU A 1 192 ? -0.504 5.460 3.602 1.00 95.38 192 GLU A O 1
ATOM 1551 N N . LEU A 1 193 ? 0.718 4.445 2.011 1.00 94.50 193 LEU A N 1
ATOM 1552 C CA . LEU A 1 193 ? -0.351 3.579 1.534 1.00 94.50 193 LEU A CA 1
ATOM 1553 C C . LEU A 1 193 ? -0.782 2.563 2.599 1.00 94.50 193 LEU A C 1
ATOM 1555 O O . LEU A 1 193 ? -1.969 2.455 2.895 1.00 94.50 193 LEU A O 1
ATOM 1559 N N . THR A 1 194 ? 0.174 1.860 3.207 1.00 94.00 194 THR A N 1
ATOM 1560 C CA . THR A 1 194 ? -0.108 0.856 4.245 1.00 94.00 194 THR A CA 1
ATOM 1561 C C . THR A 1 194 ? -0.627 1.488 5.535 1.00 94.00 194 THR A C 1
ATOM 1563 O O . THR A 1 194 ? -1.483 0.907 6.192 1.00 94.00 194 THR A O 1
ATOM 1566 N N . LEU A 1 195 ? -0.144 2.686 5.893 1.00 95.44 195 LEU A N 1
ATOM 1567 C CA . LEU A 1 195 ? -0.590 3.400 7.090 1.00 95.44 195 LEU A CA 1
ATOM 1568 C C . LEU A 1 195 ? -2.030 3.904 6.935 1.00 95.44 195 LEU A C 1
ATOM 1570 O O . LEU A 1 195 ? -2.825 3.769 7.863 1.00 95.44 195 LEU A O 1
ATOM 1574 N N . ALA A 1 196 ? -2.374 4.448 5.762 1.00 96.75 196 ALA A N 1
ATOM 1575 C CA . ALA A 1 196 ? -3.740 4.870 5.463 1.00 96.75 196 ALA A CA 1
ATOM 1576 C C . ALA A 1 196 ? -4.721 3.691 5.522 1.00 96.75 196 ALA A C 1
ATOM 1578 O O . ALA A 1 196 ? -5.753 3.798 6.182 1.00 96.75 196 ALA A O 1
ATOM 1579 N N . SER A 1 197 ? -4.376 2.564 4.888 1.00 96.62 197 SER A N 1
ATOM 1580 C CA . SER A 1 197 ? -5.201 1.352 4.922 1.00 96.62 197 SER A CA 1
ATOM 1581 C C . SER A 1 197 ? -5.352 0.799 6.335 1.00 96.62 197 SER A C 1
ATOM 1583 O O . SER A 1 197 ? -6.437 0.370 6.707 1.00 96.62 197 SER A O 1
ATOM 1585 N N . LEU A 1 198 ? -4.296 0.835 7.155 1.00 92.75 198 LEU A N 1
ATOM 1586 C CA . LEU A 1 198 ? -4.384 0.358 8.534 1.00 92.75 198 LEU A CA 1
ATOM 1587 C C . LEU A 1 198 ? -5.337 1.229 9.363 1.00 92.75 198 LEU A C 1
ATOM 1589 O O . LEU A 1 198 ? -6.181 0.701 10.082 1.00 92.75 198 LEU A O 1
ATOM 1593 N N . ALA A 1 199 ? -5.247 2.556 9.219 1.00 94.75 199 ALA A N 1
ATOM 1594 C CA . ALA A 1 199 ? -6.163 3.487 9.876 1.00 94.75 199 ALA A CA 1
ATOM 1595 C C . ALA A 1 199 ? -7.625 3.251 9.454 1.00 94.75 199 ALA A C 1
ATOM 1597 O O . ALA A 1 199 ? -8.521 3.282 10.296 1.00 94.75 199 ALA A O 1
ATOM 1598 N N . GLU A 1 200 ? -7.853 2.987 8.166 1.00 95.75 200 GLU A N 1
ATOM 1599 C CA . GLU A 1 200 ? -9.171 2.677 7.605 1.00 95.75 200 GLU A CA 1
ATOM 1600 C C . GLU A 1 200 ? 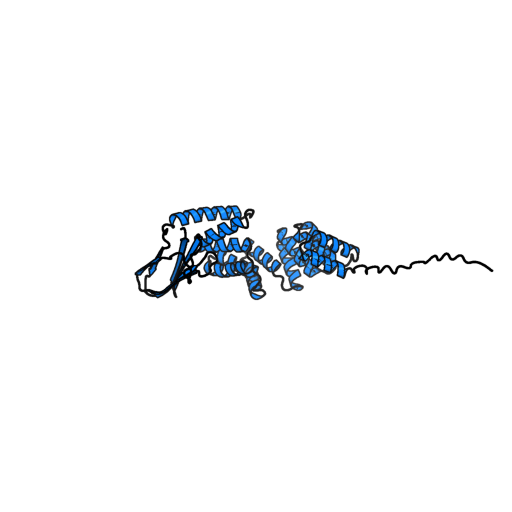-9.750 1.372 8.166 1.00 95.75 200 GLU A C 1
ATOM 1602 O O . GLU A 1 200 ? -10.899 1.358 8.601 1.00 95.75 200 GLU A O 1
ATOM 1607 N N . VAL A 1 201 ? -8.959 0.295 8.241 1.00 89.88 201 VAL A N 1
ATOM 1608 C CA . VAL A 1 201 ? -9.437 -0.979 8.803 1.00 89.88 201 VAL A CA 1
ATOM 1609 C C . VAL A 1 201 ? -9.847 -0.825 10.266 1.00 89.88 201 VAL A C 1
ATOM 1611 O O . VAL A 1 201 ? -10.921 -1.285 10.651 1.00 89.88 201 VAL A O 1
ATOM 1614 N N . TYR A 1 202 ? -9.031 -0.154 11.086 1.00 82.81 202 TYR A N 1
ATOM 1615 C CA . TYR A 1 202 ? -9.391 0.093 12.486 1.00 82.81 202 TYR A CA 1
ATOM 1616 C C . TYR A 1 202 ? -10.641 0.969 12.612 1.00 82.81 202 TYR A C 1
ATOM 1618 O O . TYR A 1 202 ? -11.479 0.717 13.478 1.00 82.81 202 TYR A O 1
ATOM 1626 N N . LEU A 1 203 ? -10.815 1.955 11.726 1.00 88.00 203 LEU A N 1
ATOM 1627 C CA . LEU A 1 203 ? -12.035 2.757 11.684 1.00 88.00 203 LEU A CA 1
ATOM 1628 C C . LEU A 1 203 ? -13.268 1.885 11.382 1.00 88.00 203 LEU A C 1
ATOM 1630 O O . LEU A 1 203 ? -14.274 2.017 12.080 1.00 88.00 203 LEU A O 1
ATOM 1634 N N . ASN A 1 204 ? -13.184 0.981 10.400 1.00 86.69 204 ASN A N 1
ATOM 1635 C CA . ASN A 1 204 ? -14.285 0.084 10.025 1.00 86.69 204 ASN A CA 1
ATOM 1636 C C . ASN A 1 204 ? -14.637 -0.920 11.131 1.00 86.69 204 ASN A C 1
ATOM 1638 O O . ASN A 1 204 ? -15.806 -1.239 11.327 1.00 86.69 204 ASN A O 1
ATOM 1642 N N . LEU A 1 205 ? -13.640 -1.377 11.892 1.00 77.50 205 LEU A N 1
ATOM 1643 C CA . LEU A 1 205 ? -13.835 -2.237 13.065 1.00 77.50 205 LEU A CA 1
ATOM 1644 C C . LEU A 1 205 ? -14.404 -1.486 14.283 1.00 77.50 205 LEU A C 1
ATOM 1646 O O . LEU A 1 205 ? -14.682 -2.103 15.308 1.00 77.50 205 LEU A O 1
ATOM 1650 N N . GLY A 1 206 ? -14.557 -0.159 14.214 1.00 76.12 206 GLY A N 1
ATOM 1651 C CA . GLY A 1 206 ? -14.976 0.665 15.351 1.00 76.12 206 GLY A CA 1
ATOM 1652 C C . GLY A 1 206 ? -13.893 0.849 16.423 1.00 76.12 206 GLY A C 1
ATOM 1653 O O . GLY A 1 206 ? -14.174 1.386 17.498 1.00 76.12 206 GLY A O 1
ATOM 1654 N N . ALA A 1 207 ? -12.652 0.455 16.129 1.00 70.25 207 ALA A N 1
ATOM 1655 C CA . ALA A 1 207 ? -11.465 0.646 16.957 1.00 70.25 207 ALA A CA 1
ATOM 1656 C C . ALA A 1 207 ? -10.965 2.097 16.827 1.00 70.25 207 ALA A C 1
ATOM 1658 O O . ALA A 1 207 ? -9.954 2.427 16.197 1.00 70.25 207 ALA A O 1
ATOM 1659 N N . TYR A 1 208 ? -11.776 3.011 17.357 1.00 77.56 208 TYR A N 1
ATOM 1660 C CA . TYR A 1 208 ? -11.647 4.442 17.114 1.00 77.56 208 TYR A CA 1
ATOM 1661 C C . TYR A 1 208 ? -10.354 5.046 17.674 1.00 77.56 208 TYR A C 1
ATOM 1663 O O . TYR A 1 208 ? -9.840 5.997 17.091 1.00 77.56 208 TYR A O 1
ATOM 1671 N N . ALA A 1 209 ? -9.783 4.542 18.768 1.00 68.81 209 ALA A N 1
ATOM 1672 C CA . ALA A 1 209 ? -8.542 5.131 19.277 1.00 68.81 209 ALA A CA 1
ATOM 1673 C C . ALA A 1 209 ? -7.311 4.755 18.468 1.00 68.81 209 ALA A C 1
ATOM 1675 O O . ALA A 1 209 ? -6.462 5.614 18.224 1.00 68.81 209 ALA A O 1
ATOM 1676 N N . GLU A 1 210 ? -7.239 3.507 18.028 1.00 75.12 210 GLU A N 1
ATOM 1677 C CA . GLU A 1 210 ? -6.235 2.996 17.111 1.00 75.12 210 GLU A CA 1
ATOM 1678 C C . GLU A 1 210 ? -6.299 3.805 15.814 1.00 75.12 210 GLU A C 1
ATOM 1680 O O . GLU A 1 210 ? -5.302 4.407 15.409 1.00 75.12 210 GLU A O 1
ATOM 1685 N N . ALA A 1 211 ? -7.499 3.950 15.238 1.00 81.88 211 ALA A N 1
ATOM 1686 C CA . ALA A 1 211 ? -7.723 4.790 14.065 1.00 81.88 211 ALA A CA 1
ATOM 1687 C C . ALA A 1 211 ? -7.295 6.251 14.305 1.00 81.88 211 ALA A C 1
ATOM 1689 O O . ALA A 1 211 ? -6.589 6.834 13.484 1.00 81.88 211 ALA A O 1
ATOM 1690 N N . HIS A 1 212 ? -7.649 6.850 15.448 1.00 82.62 212 HIS A N 1
ATOM 1691 C CA . HIS A 1 212 ? -7.248 8.216 15.806 1.00 82.62 212 HIS A CA 1
ATOM 1692 C C . HIS A 1 212 ? -5.722 8.381 15.881 1.00 82.62 212 HIS A C 1
ATOM 1694 O O . HIS A 1 212 ? -5.178 9.364 15.369 1.00 82.62 212 HIS A O 1
ATOM 1700 N N . ILE A 1 213 ? -5.015 7.435 16.506 1.00 76.19 213 ILE A N 1
ATOM 1701 C CA . ILE A 1 213 ? -3.548 7.448 16.592 1.00 76.19 213 ILE A CA 1
ATOM 1702 C C . ILE A 1 213 ? -2.932 7.342 15.200 1.00 76.19 213 ILE A C 1
ATOM 1704 O O . ILE A 1 213 ? -2.050 8.134 14.860 1.00 76.19 213 ILE A O 1
ATOM 1708 N N . LEU A 1 214 ? -3.423 6.419 14.377 1.00 83.75 214 LEU A N 1
ATOM 1709 C CA . LEU A 1 214 ? -2.897 6.208 13.034 1.00 83.75 214 LEU A CA 1
ATOM 1710 C C . LEU A 1 214 ? -3.178 7.397 12.114 1.00 83.75 214 LEU A C 1
ATOM 1712 O O . LEU A 1 214 ? -2.282 7.798 11.377 1.00 83.75 214 LEU A O 1
ATOM 1716 N N . TYR A 1 215 ? -4.344 8.044 12.210 1.00 91.44 215 TYR A N 1
ATOM 1717 C CA . TYR A 1 215 ? -4.608 9.283 11.473 1.00 91.44 215 TYR A CA 1
ATOM 1718 C C . TYR A 1 215 ? -3.728 10.446 11.945 1.00 91.44 215 TYR A C 1
ATOM 1720 O O . TYR A 1 215 ? -3.245 11.214 11.112 1.00 91.44 215 TYR A O 1
ATOM 1728 N N . LYS A 1 216 ? -3.445 10.573 13.251 1.00 87.56 216 LYS A N 1
ATOM 1729 C CA . LYS A 1 216 ? -2.460 11.557 13.742 1.00 87.56 216 LYS A CA 1
ATOM 1730 C C . LYS A 1 216 ? -1.069 11.292 13.186 1.00 87.56 216 LYS A C 1
ATOM 1732 O O . LYS A 1 216 ? -0.425 12.224 12.708 1.00 87.56 216 LYS A O 1
ATOM 1737 N N . LYS A 1 217 ? -0.623 10.034 13.228 1.00 87.81 217 LYS A N 1
ATOM 1738 C CA . LYS A 1 217 ? 0.664 9.613 12.668 1.00 87.81 217 LYS A CA 1
ATOM 1739 C C . LYS A 1 217 ? 0.729 9.906 11.169 1.00 87.81 217 LYS A C 1
ATOM 1741 O O . LYS A 1 217 ? 1.684 10.524 10.711 1.00 87.81 217 LYS A O 1
ATOM 1746 N N . PHE A 1 218 ? -0.323 9.557 10.432 1.00 95.06 218 PHE A N 1
ATOM 1747 C CA . PHE A 1 218 ? -0.439 9.810 9.000 1.00 95.06 218 PHE A CA 1
ATOM 1748 C C . PHE A 1 218 ? -0.285 11.297 8.667 1.00 95.06 218 PHE A C 1
ATOM 1750 O O . PHE A 1 218 ? 0.494 11.655 7.790 1.00 95.06 218 PHE A O 1
ATOM 1757 N N . LEU A 1 219 ? -0.972 12.177 9.398 1.00 95.06 219 LEU A N 1
ATOM 1758 C CA . LEU A 1 219 ? -0.890 13.625 9.184 1.00 95.06 219 LEU A CA 1
ATOM 1759 C C . LEU A 1 219 ? 0.465 14.226 9.576 1.00 95.06 219 LEU A C 1
ATOM 1761 O O . LEU A 1 219 ? 0.853 15.249 9.014 1.00 95.06 219 LEU A O 1
ATOM 1765 N N . ALA A 1 220 ? 1.170 13.612 10.527 1.00 91.69 220 ALA A N 1
ATOM 1766 C CA . ALA A 1 220 ? 2.512 14.029 10.917 1.00 91.69 220 ALA A CA 1
ATOM 1767 C C . ALA A 1 220 ? 3.565 13.634 9.867 1.00 91.69 220 ALA A C 1
ATOM 1769 O O . ALA A 1 220 ? 4.431 14.444 9.539 1.00 91.69 220 ALA A O 1
ATOM 1770 N N . GLU A 1 221 ? 3.481 12.418 9.323 1.00 92.56 221 GLU A N 1
ATOM 1771 C CA . GLU A 1 221 ? 4.445 11.894 8.344 1.00 92.56 221 GLU A CA 1
ATOM 1772 C C . GLU A 1 221 ? 4.166 12.370 6.912 1.00 92.56 221 GLU A C 1
ATOM 1774 O O . GLU A 1 221 ? 5.097 12.682 6.167 1.00 92.56 221 GLU A O 1
ATOM 1779 N N . TYR A 1 222 ? 2.890 12.488 6.537 1.00 96.12 222 TYR A N 1
ATOM 1780 C CA . TYR A 1 222 ? 2.447 12.795 5.174 1.00 96.12 222 TYR A CA 1
ATOM 1781 C C . TYR A 1 222 ? 1.554 14.051 5.111 1.00 96.12 222 TYR A C 1
ATOM 1783 O O . TYR A 1 222 ? 0.459 14.016 4.545 1.00 96.12 222 TYR A O 1
ATOM 1791 N N . PRO A 1 223 ? 2.006 15.218 5.619 1.00 93.50 223 PRO A N 1
ATOM 1792 C CA . PRO A 1 223 ? 1.176 16.427 5.702 1.00 93.50 223 PRO A CA 1
ATOM 1793 C C . PRO A 1 223 ? 0.754 16.998 4.338 1.00 93.50 223 PRO A C 1
ATOM 1795 O O . PRO A 1 223 ? -0.136 17.844 4.276 1.00 93.50 223 PRO A O 1
ATOM 1798 N N . LYS A 1 224 ? 1.410 16.572 3.249 1.00 94.94 224 LYS A N 1
ATOM 1799 C CA . LYS A 1 224 ? 1.130 16.990 1.864 1.00 94.94 224 LYS A CA 1
ATOM 1800 C C . LYS A 1 224 ? 0.438 15.906 1.028 1.00 94.94 224 LYS A C 1
ATOM 1802 O O . LYS A 1 224 ? 0.327 16.079 -0.182 1.00 94.94 224 LYS A O 1
ATOM 1807 N N . SER A 1 225 ? 0.023 14.802 1.652 1.00 95.00 225 SER A N 1
ATOM 1808 C CA . SER A 1 225 ? -0.753 13.753 0.991 1.00 95.00 225 SER A CA 1
ATOM 1809 C C . SER A 1 225 ? -2.069 14.313 0.445 1.00 95.00 225 SER A C 1
ATOM 1811 O O . SER A 1 225 ? -2.707 15.155 1.081 1.00 95.00 225 SER A O 1
ATOM 1813 N N . ASP A 1 226 ? -2.516 13.802 -0.697 1.00 93.06 226 ASP A N 1
ATOM 1814 C CA . ASP A 1 226 ? -3.863 14.040 -1.223 1.00 93.06 226 ASP A CA 1
ATOM 1815 C C . ASP A 1 226 ? -4.960 13.491 -0.289 1.00 93.06 226 ASP A C 1
ATOM 1817 O O . ASP A 1 226 ? -6.073 14.019 -0.249 1.00 93.06 226 ASP A O 1
ATOM 1821 N N . LYS A 1 227 ? -4.626 12.502 0.549 1.00 93.12 227 LYS A N 1
ATOM 1822 C CA . LYS A 1 227 ? -5.504 11.938 1.586 1.00 93.12 227 LYS A CA 1
ATOM 1823 C C . LYS A 1 227 ? -5.494 12.725 2.899 1.00 93.12 227 LYS A C 1
ATOM 1825 O O . LYS A 1 227 ? -6.259 12.393 3.807 1.00 93.12 227 LYS A O 1
ATOM 1830 N N . ALA A 1 228 ? -4.669 13.767 3.034 1.00 93.38 228 ALA A N 1
ATOM 1831 C CA . ALA A 1 228 ? -4.528 14.498 4.294 1.00 93.38 228 ALA A CA 1
ATOM 1832 C C . ALA A 1 228 ? -5.844 15.152 4.752 1.00 93.38 228 ALA A C 1
ATOM 1834 O O . ALA A 1 228 ? -6.184 15.089 5.930 1.00 93.38 228 ALA A O 1
ATOM 1835 N N . GLU A 1 229 ? -6.629 15.738 3.846 1.00 95.44 229 GLU A N 1
ATOM 1836 C CA . GLU A 1 229 ? -7.920 16.341 4.217 1.00 95.44 229 GLU A CA 1
ATOM 1837 C C . GLU A 1 229 ? -8.941 15.297 4.688 1.00 95.44 229 GLU A C 1
ATOM 1839 O O . GLU A 1 229 ? -9.648 15.513 5.675 1.00 95.44 229 GLU A O 1
ATOM 1844 N N . PHE A 1 230 ? -8.968 14.123 4.050 1.00 94.75 230 PHE A N 1
ATOM 1845 C CA . PHE A 1 230 ? -9.784 13.003 4.516 1.00 94.75 230 PHE A CA 1
ATOM 1846 C C . PHE A 1 230 ? -9.358 12.557 5.921 1.00 94.75 230 PHE A C 1
ATOM 1848 O O . PHE A 1 230 ? -10.201 12.461 6.812 1.00 94.75 230 PHE A O 1
ATOM 1855 N N . ALA A 1 231 ? -8.056 12.365 6.149 1.00 94.38 231 ALA A N 1
ATOM 1856 C CA . ALA A 1 231 ? -7.523 11.976 7.452 1.00 94.38 231 ALA A CA 1
ATOM 1857 C C . ALA A 1 231 ? -7.832 13.013 8.549 1.00 94.38 231 ALA A C 1
ATOM 1859 O O . ALA A 1 231 ? -8.219 12.629 9.650 1.00 94.38 231 ALA A O 1
ATOM 1860 N N . LYS A 1 232 ? -7.746 14.321 8.258 1.00 94.50 232 LYS A N 1
ATOM 1861 C CA . LYS A 1 232 ? -8.151 15.391 9.196 1.00 94.50 232 LYS A CA 1
ATOM 1862 C C . LYS A 1 232 ? -9.628 15.295 9.560 1.00 94.50 232 LYS A C 1
ATOM 1864 O O . LYS A 1 232 ? -9.975 15.398 10.736 1.00 94.50 232 LYS A O 1
ATOM 1869 N N . LYS A 1 233 ? -10.491 15.086 8.561 1.00 95.56 233 LYS A N 1
ATOM 1870 C CA . LYS A 1 233 ? -11.932 14.934 8.776 1.00 95.56 233 LYS A CA 1
ATOM 1871 C C . LYS A 1 233 ? -12.230 13.733 9.674 1.00 95.56 233 LYS A C 1
ATOM 1873 O O . LYS A 1 233 ? -12.955 13.895 10.652 1.00 95.56 233 LYS A O 1
ATOM 1878 N N . GLN A 1 234 ? -11.647 12.568 9.379 1.00 93.12 234 GLN A N 1
ATOM 1879 C CA . GLN A 1 234 ? -11.820 11.374 10.215 1.00 93.12 234 GLN A CA 1
ATOM 1880 C C . GLN A 1 234 ? -11.300 11.612 11.630 1.00 93.12 234 GLN A C 1
ATOM 1882 O O . GLN A 1 234 ? -12.003 11.340 12.597 1.00 93.12 234 GLN A O 1
ATOM 1887 N N . LEU A 1 235 ? -10.117 12.212 11.765 1.00 88.81 235 LEU A N 1
ATOM 1888 C CA . LEU A 1 235 ? -9.534 12.513 13.064 1.00 88.81 235 LEU A CA 1
ATOM 1889 C C . LEU A 1 235 ? -10.438 13.408 13.924 1.00 88.81 235 LEU A C 1
ATOM 1891 O O . LEU A 1 235 ? -10.572 13.147 15.118 1.00 88.81 235 LEU A O 1
ATOM 1895 N N . SER A 1 236 ? -11.067 14.430 13.336 1.00 88.44 236 SER A N 1
ATOM 1896 C CA . SER A 1 236 ? -12.025 15.294 14.041 1.00 88.44 236 SER A CA 1
ATOM 1897 C C . SER A 1 236 ? -13.245 14.505 14.514 1.00 88.44 236 SER A C 1
ATOM 1899 O O . SER A 1 236 ? -13.549 14.522 15.702 1.00 88.44 236 SER A O 1
ATOM 1901 N N . LEU A 1 237 ? -13.893 13.755 13.613 1.00 89.00 237 LEU A N 1
ATOM 1902 C CA . LEU A 1 237 ? -15.089 12.960 13.929 1.00 89.00 237 LEU A CA 1
ATOM 1903 C C . LEU A 1 237 ? -14.816 11.938 15.035 1.00 89.00 237 LEU A C 1
ATOM 1905 O O . LEU A 1 237 ? -15.599 11.783 15.973 1.00 89.00 237 LEU A O 1
ATOM 1909 N N . ILE A 1 238 ? -13.677 11.258 14.932 1.00 82.38 238 ILE A N 1
ATOM 1910 C CA . ILE A 1 238 ? -13.240 10.298 15.933 1.00 82.38 238 ILE A CA 1
ATOM 1911 C C . ILE A 1 238 ? -12.930 11.004 17.255 1.00 82.38 238 ILE A C 1
ATOM 1913 O O . ILE A 1 238 ? -13.308 10.494 18.304 1.00 82.38 238 ILE A O 1
ATOM 1917 N N . SER A 1 239 ? -12.261 12.162 17.233 1.00 76.94 239 SER A N 1
ATOM 1918 C CA . SER A 1 239 ? -11.943 12.918 18.453 1.00 76.94 239 SER A CA 1
ATOM 1919 C C . SER A 1 239 ? -13.206 13.317 19.207 1.00 76.94 239 SER A C 1
ATOM 1921 O O . SER A 1 239 ? -13.255 13.145 20.422 1.00 76.94 239 SER A O 1
ATOM 1923 N N . ASP A 1 240 ? -14.235 13.778 18.498 1.00 75.31 240 ASP A N 1
ATOM 1924 C CA . ASP A 1 240 ? -15.523 14.148 19.090 1.00 75.31 240 ASP A CA 1
ATOM 1925 C C . ASP A 1 240 ? -16.229 12.913 19.678 1.00 75.31 240 ASP A C 1
ATOM 1927 O O . ASP A 1 240 ? -16.693 12.929 20.822 1.00 75.31 240 ASP A O 1
ATOM 1931 N N . SER A 1 241 ? -16.232 11.794 18.941 1.00 68.00 241 SER A N 1
ATOM 1932 C CA . SER A 1 241 ? -16.774 10.521 19.431 1.00 68.00 241 SER A CA 1
ATOM 1933 C C 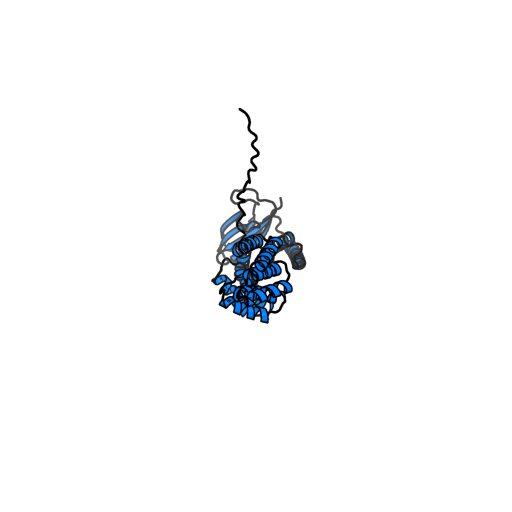. SER A 1 241 ? -16.011 10.008 20.654 1.00 68.00 241 SER A C 1
ATOM 1935 O O . SER A 1 241 ? -16.631 9.529 21.602 1.00 68.00 241 SER A O 1
ATOM 1937 N N . LEU A 1 242 ? -14.682 10.092 20.664 1.00 63.38 242 LEU A N 1
ATOM 1938 C CA . LEU A 1 242 ? -13.863 9.670 21.795 1.00 63.38 242 LEU A CA 1
ATOM 1939 C C . LEU A 1 242 ? -14.071 10.591 22.992 1.00 63.38 242 LEU A C 1
ATOM 1941 O O . LEU A 1 242 ? -14.207 10.070 24.086 1.00 63.38 242 LEU A O 1
ATOM 1945 N N . GLN A 1 243 ? -14.185 11.909 22.807 1.00 57.62 243 GLN A N 1
ATOM 1946 C CA . GLN A 1 243 ? -14.512 12.847 23.890 1.00 57.62 243 GLN A CA 1
ATOM 1947 C C . GLN A 1 243 ? -15.876 12.548 24.524 1.00 57.62 243 GLN A C 1
ATOM 1949 O O . GLN A 1 243 ? -16.017 12.634 25.740 1.00 57.62 243 GLN A O 1
ATOM 1954 N N . SER A 1 244 ? -16.862 12.139 23.719 1.00 52.00 244 SER A N 1
ATOM 1955 C CA . SER A 1 244 ? -18.179 11.723 24.224 1.00 52.00 244 SER A CA 1
ATOM 1956 C C . SER A 1 244 ? -18.166 10.366 24.946 1.00 52.00 244 SER A C 1
ATOM 1958 O O . SER A 1 244 ? -19.015 10.122 25.800 1.00 52.00 244 SER A O 1
ATOM 1960 N N . ARG A 1 245 ? -17.202 9.488 24.623 1.00 51.19 245 ARG A N 1
ATOM 1961 C CA . ARG A 1 245 ? -16.987 8.186 25.282 1.00 51.19 245 ARG A CA 1
ATOM 1962 C C . ARG A 1 245 ? -16.014 8.272 26.466 1.00 51.19 245 ARG A C 1
ATOM 1964 O O . ARG A 1 245 ? -16.030 7.397 27.326 1.00 51.19 245 ARG A O 1
ATOM 1971 N N . SER A 1 246 ? -15.164 9.301 26.513 1.00 42.78 246 SER A N 1
ATOM 1972 C CA . SER A 1 246 ? -14.072 9.467 27.474 1.00 42.78 246 SER A CA 1
ATOM 1973 C C . SER A 1 246 ? -14.530 10.108 28.781 1.00 42.78 246 SER A C 1
ATOM 1975 O O . SER A 1 246 ? -14.026 11.158 29.177 1.00 42.78 246 SER A O 1
ATOM 1977 N N . ASP A 1 247 ? -15.407 9.416 29.495 1.00 35.00 247 ASP A N 1
ATOM 1978 C CA . ASP A 1 247 ? -15.406 9.475 30.955 1.00 35.00 247 ASP A CA 1
ATOM 1979 C C . ASP A 1 247 ? -14.878 8.142 31.504 1.00 35.00 247 ASP A C 1
ATOM 1981 O O . ASP A 1 247 ? -15.593 7.329 32.078 1.00 35.00 247 ASP A O 1
ATOM 1985 N N . CYS A 1 248 ? -13.575 7.920 31.315 1.00 45.44 248 CYS A N 1
ATOM 1986 C CA . CYS A 1 248 ? -12.750 7.115 32.218 1.00 45.44 248 CYS A CA 1
ATOM 1987 C C . CYS A 1 248 ? -11.440 7.879 32.437 1.00 45.44 248 CYS A C 1
ATOM 1989 O O . CYS A 1 248 ? -10.398 7.560 31.872 1.00 45.44 248 CYS A O 1
ATOM 1991 N N . LYS A 1 249 ? -11.521 8.959 33.225 1.00 48.59 249 LYS A N 1
ATOM 1992 C CA . LYS A 1 249 ? -10.367 9.784 33.622 1.00 48.59 249 LYS A CA 1
ATOM 1993 C C . LYS A 1 249 ? -9.398 9.063 34.570 1.00 48.59 249 LYS A C 1
ATOM 1995 O O . LYS A 1 249 ? -8.303 9.564 34.794 1.00 48.59 249 LYS A O 1
ATOM 2000 N N . ASP A 1 250 ? -9.767 7.880 35.063 1.00 57.22 250 ASP A N 1
ATOM 2001 C CA . ASP A 1 250 ? -9.140 7.285 36.248 1.00 57.22 250 ASP A CA 1
ATOM 2002 C C . ASP A 1 250 ? -8.352 5.991 35.955 1.00 57.22 250 ASP A C 1
ATOM 2004 O O . ASP A 1 250 ? -7.936 5.301 36.882 1.00 57.22 250 ASP A O 1
ATOM 2008 N N . GLY A 1 251 ? -8.153 5.628 34.678 1.00 63.69 251 GLY A N 1
ATOM 2009 C CA . GLY A 1 251 ? -7.464 4.380 34.310 1.00 63.69 251 GLY A CA 1
ATOM 2010 C C . GLY A 1 251 ? -8.266 3.111 34.629 1.00 63.69 251 GLY A C 1
ATOM 2011 O O . GLY A 1 251 ? -7.674 2.047 34.823 1.00 63.69 251 GLY A O 1
ATOM 2012 N N . SER A 1 252 ? -9.596 3.232 34.708 1.00 76.88 252 SER A N 1
ATOM 2013 C CA . SER A 1 252 ? -10.514 2.139 35.018 1.00 76.88 252 SER A CA 1
ATOM 2014 C C . SER A 1 252 ? -11.046 1.444 33.761 1.00 76.88 252 SER A C 1
ATOM 2016 O O . SER A 1 252 ? -11.488 2.072 32.801 1.00 76.88 252 SER A O 1
ATOM 2018 N N . ILE A 1 253 ? -11.001 0.116 33.783 1.00 84.75 253 ILE A N 1
ATOM 2019 C CA . ILE A 1 253 ? -11.459 -0.806 32.745 1.00 84.75 253 ILE A CA 1
ATOM 2020 C C . ILE A 1 253 ? -12.709 -1.488 33.280 1.00 84.75 253 ILE A C 1
ATOM 2022 O O . ILE A 1 253 ? -12.630 -2.305 34.201 1.00 84.75 253 ILE A O 1
ATOM 2026 N N . LYS A 1 254 ? -13.869 -1.133 32.726 1.00 86.12 254 LYS A N 1
ATOM 2027 C CA . LYS A 1 254 ? -15.176 -1.622 33.177 1.00 86.12 254 LYS A CA 1
ATOM 2028 C C . LYS A 1 254 ? -15.777 -2.552 32.136 1.00 86.12 254 LYS A C 1
ATOM 2030 O O . LYS A 1 254 ? -16.058 -2.112 31.029 1.00 86.12 254 LYS A O 1
ATOM 2035 N N . PHE A 1 255 ? -16.034 -3.803 32.510 1.00 84.62 255 PHE A N 1
ATOM 2036 C CA . PHE A 1 255 ? -16.611 -4.810 31.614 1.00 84.62 255 PHE A CA 1
ATOM 2037 C C . PHE A 1 255 ? -17.624 -5.705 32.335 1.00 84.62 255 PHE A C 1
ATOM 2039 O O . PHE A 1 255 ? -17.677 -5.770 33.568 1.00 84.62 255 PHE A O 1
ATOM 2046 N N . VAL A 1 256 ? -18.468 -6.387 31.559 1.00 87.94 256 VAL A N 1
ATOM 2047 C CA . VAL A 1 256 ? -19.518 -7.279 32.067 1.00 87.94 256 VAL A CA 1
ATOM 2048 C C . VAL A 1 256 ? -19.345 -8.663 31.462 1.00 87.94 256 VAL A C 1
ATOM 2050 O O . VAL A 1 256 ? -19.239 -8.806 30.250 1.00 87.94 256 VAL A O 1
ATOM 2053 N N . LEU A 1 257 ? -19.358 -9.687 32.312 1.00 88.56 257 LEU A N 1
ATOM 2054 C CA . LEU A 1 257 ? -19.336 -11.085 31.903 1.00 88.56 257 LEU A CA 1
ATOM 2055 C C . LEU A 1 257 ? -20.717 -11.696 32.082 1.00 88.56 257 LEU A C 1
ATOM 2057 O O . LEU A 1 257 ? -21.246 -11.741 33.194 1.00 88.56 257 LEU A O 1
ATOM 2061 N N . GLU A 1 258 ? -21.284 -12.205 30.992 1.00 88.00 258 GLU A N 1
ATOM 2062 C CA . GLU A 1 258 ? -22.589 -12.873 31.013 1.00 88.00 258 GLU A CA 1
ATOM 2063 C C . GLU A 1 258 ? -22.522 -14.284 31.607 1.00 88.00 258 GLU A C 1
ATOM 2065 O O . GLU A 1 258 ? -23.492 -14.729 32.223 1.00 88.00 258 GLU A O 1
ATOM 2070 N N . ASN A 1 259 ? -21.363 -14.938 31.483 1.00 89.69 259 ASN A N 1
ATOM 2071 C CA . ASN A 1 259 ? -21.034 -16.262 32.007 1.00 89.69 259 ASN A CA 1
ATOM 2072 C C . ASN A 1 259 ? -19.586 -16.267 32.516 1.00 89.69 259 ASN A C 1
ATOM 2074 O O . ASN A 1 259 ? -18.768 -15.474 32.052 1.00 89.69 259 ASN A O 1
ATOM 2078 N N . GLY A 1 260 ? -19.270 -17.164 33.454 1.00 91.81 260 GLY A N 1
ATOM 2079 C CA . GLY A 1 260 ? -17.909 -17.282 33.974 1.00 91.81 260 GLY A CA 1
ATOM 2080 C C . GLY A 1 260 ? -16.941 -17.847 32.935 1.00 91.81 260 GLY A C 1
ATOM 2081 O O . GLY A 1 260 ? -17.290 -18.791 32.225 1.00 91.81 260 GLY A O 1
ATOM 2082 N N . LYS A 1 261 ? -15.747 -17.264 32.834 1.00 94.00 261 LYS A N 1
ATOM 2083 C CA . LYS A 1 261 ? -14.722 -17.651 31.859 1.00 94.00 261 LYS A CA 1
ATOM 2084 C C . LYS A 1 261 ? -13.317 -17.259 32.313 1.00 94.00 261 LYS A C 1
ATOM 2086 O O . LYS A 1 261 ? -13.144 -16.362 33.139 1.00 94.00 261 LYS A O 1
ATOM 2091 N N . THR A 1 262 ? -12.323 -17.956 31.768 1.00 94.44 262 THR A N 1
ATOM 2092 C CA . THR A 1 262 ? -10.908 -17.607 31.925 1.00 94.44 262 THR A CA 1
ATOM 2093 C C . THR A 1 262 ? -10.572 -16.447 31.003 1.00 94.44 262 THR A C 1
ATOM 2095 O O . THR A 1 262 ? -10.899 -16.486 29.817 1.00 94.44 262 THR A O 1
ATOM 2098 N N . LEU A 1 263 ? -9.960 -15.412 31.569 1.00 93.44 263 LEU A N 1
ATOM 2099 C CA . LEU A 1 263 ? -9.656 -14.159 30.902 1.00 93.44 263 LEU A CA 1
ATOM 2100 C C . LEU A 1 263 ? -8.240 -13.699 31.231 1.00 93.44 263 LEU A C 1
ATOM 2102 O O . LEU A 1 263 ? -7.721 -13.966 32.318 1.00 93.44 263 LEU A O 1
ATOM 2106 N N . ARG A 1 264 ? -7.669 -12.935 30.310 1.00 93.12 264 ARG A N 1
ATOM 2107 C CA . ARG A 1 264 ? -6.419 -12.203 30.446 1.00 93.12 264 ARG A CA 1
ATOM 2108 C C . ARG A 1 264 ? -6.696 -10.731 30.161 1.00 93.12 264 ARG A C 1
ATOM 2110 O O . ARG A 1 264 ? -7.288 -10.401 29.141 1.00 93.12 264 ARG A O 1
ATOM 2117 N N . VAL A 1 265 ? -6.312 -9.852 31.078 1.00 91.62 265 VAL A N 1
ATOM 2118 C CA . VAL A 1 265 ? -6.466 -8.403 30.938 1.00 91.62 265 VAL A CA 1
ATOM 2119 C C . VAL A 1 265 ? -5.092 -7.783 30.811 1.00 91.62 265 VAL A C 1
ATOM 2121 O O . VAL A 1 265 ? -4.306 -7.843 31.758 1.00 91.62 265 VAL A O 1
ATOM 2124 N N . CYS A 1 266 ? -4.799 -7.189 29.662 1.00 86.75 266 CYS A N 1
ATOM 2125 C CA . CYS A 1 266 ? -3.469 -6.693 29.322 1.00 86.75 266 CYS A CA 1
ATOM 2126 C C . CYS A 1 266 ? -3.500 -5.206 29.005 1.00 86.75 266 CYS A C 1
ATOM 2128 O O . CYS A 1 266 ? -4.459 -4.719 28.425 1.00 86.75 266 CYS A O 1
ATOM 2130 N N . ILE A 1 267 ? -2.426 -4.504 29.355 1.00 88.62 267 ILE A N 1
ATOM 2131 C CA . ILE A 1 267 ? -2.144 -3.134 28.942 1.00 88.62 267 ILE A CA 1
ATOM 2132 C C . ILE A 1 267 ? -1.067 -3.157 27.874 1.00 88.62 267 ILE A C 1
ATOM 2134 O O . ILE A 1 267 ? -0.033 -3.801 28.060 1.00 88.62 267 ILE A O 1
ATOM 2138 N N . TYR A 1 268 ? -1.278 -2.393 26.812 1.00 78.06 268 TYR A N 1
ATOM 2139 C CA . TYR A 1 268 ? -0.337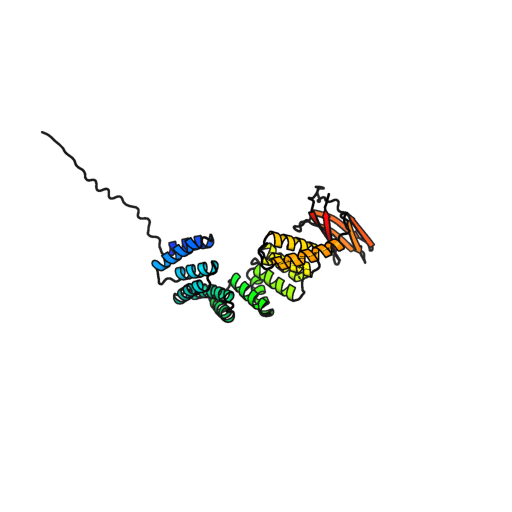 -2.198 25.720 1.00 78.06 268 TYR A CA 1
ATOM 2140 C C . TYR A 1 268 ? -0.014 -0.719 25.550 1.00 78.06 268 TYR A C 1
ATOM 2142 O O . TYR A 1 268 ? -0.847 0.154 25.819 1.00 78.06 268 TYR A O 1
ATOM 2150 N N . ASP A 1 269 ? 1.207 -0.434 25.110 1.00 77.69 269 ASP A N 1
ATOM 2151 C CA . ASP A 1 269 ? 1.585 0.903 24.671 1.00 77.69 269 ASP A CA 1
ATOM 2152 C C . ASP A 1 269 ? 1.069 1.187 23.251 1.00 77.69 269 ASP A C 1
ATOM 2154 O O . ASP A 1 269 ? 0.420 0.359 22.608 1.00 77.69 269 ASP A O 1
ATOM 2158 N N . PHE A 1 270 ? 1.353 2.390 22.753 1.00 58.88 270 PHE A N 1
ATOM 2159 C CA . PHE A 1 270 ? 0.914 2.826 21.430 1.00 58.88 270 PHE A CA 1
ATOM 2160 C C . PHE A 1 270 ? 1.539 2.030 20.267 1.00 58.88 270 PHE A C 1
ATOM 2162 O O . PHE A 1 270 ? 1.059 2.139 19.139 1.00 58.88 270 PHE A O 1
ATOM 2169 N N . GLU A 1 271 ? 2.604 1.261 20.522 1.00 55.12 271 GLU A N 1
ATOM 2170 C CA . GLU A 1 271 ? 3.264 0.386 19.546 1.00 55.12 271 GLU A CA 1
ATOM 2171 C C . GLU A 1 271 ? 2.701 -1.046 19.589 1.00 55.12 271 GLU A C 1
ATOM 2173 O O . GLU A 1 271 ? 3.145 -1.903 18.826 1.00 55.12 271 GLU A O 1
ATOM 2178 N N . GLY A 1 272 ? 1.719 -1.314 20.460 1.00 56.97 272 GLY A N 1
ATOM 2179 C CA . GLY A 1 272 ? 1.127 -2.638 20.651 1.00 56.97 272 GLY A CA 1
ATOM 2180 C C . GLY A 1 272 ? 1.994 -3.572 21.497 1.00 56.97 272 GLY A C 1
ATOM 2181 O O . GLY A 1 272 ? 1.750 -4.778 21.539 1.00 56.97 272 GLY A O 1
ATOM 2182 N N . LYS A 1 273 ? 3.015 -3.048 22.182 1.00 77.19 273 LYS A N 1
ATOM 2183 C CA . LYS A 1 273 ? 3.856 -3.845 23.072 1.00 77.19 273 LYS A CA 1
ATOM 2184 C C . LYS A 1 273 ? 3.185 -3.978 24.432 1.00 77.19 273 LYS A C 1
ATOM 2186 O O . LYS A 1 273 ? 2.728 -2.999 25.015 1.00 77.19 273 LYS A O 1
ATOM 2191 N N . GLU A 1 274 ? 3.162 -5.203 24.956 1.00 87.81 274 GLU A N 1
ATOM 2192 C CA . GLU A 1 274 ? 2.608 -5.492 26.279 1.00 87.81 274 GLU A CA 1
ATOM 2193 C C . GLU A 1 274 ? 3.403 -4.755 27.368 1.00 87.81 274 GLU A C 1
ATOM 2195 O O . GLU A 1 274 ? 4.601 -4.982 27.575 1.00 87.81 274 GLU A O 1
ATOM 2200 N N . VAL A 1 275 ? 2.709 -3.865 28.069 1.00 91.25 275 VAL A N 1
ATOM 2201 C CA . VAL A 1 275 ? 3.214 -3.066 29.185 1.00 91.25 275 VAL A CA 1
ATOM 2202 C C . VAL A 1 275 ? 3.030 -3.823 30.496 1.00 91.25 275 VAL A C 1
ATOM 2204 O O . VAL A 1 275 ? 3.966 -3.917 31.299 1.00 91.25 275 VAL A O 1
ATOM 2207 N N . LYS A 1 276 ? 1.824 -4.354 30.732 1.00 94.69 276 LYS A N 1
ATOM 2208 C CA . LYS A 1 276 ? 1.458 -5.005 31.998 1.00 94.69 276 LYS A CA 1
ATOM 2209 C C . LYS A 1 276 ? 0.238 -5.905 31.840 1.00 94.69 276 LYS A C 1
ATOM 2211 O O . LYS A 1 276 ? -0.763 -5.481 31.282 1.00 94.69 276 LYS A O 1
ATOM 2216 N N . VAL A 1 277 ? 0.283 -7.098 32.420 1.00 95.12 277 VAL A N 1
ATOM 2217 C CA . VAL A 1 277 ? -0.911 -7.926 32.632 1.00 95.12 277 VAL A CA 1
ATOM 2218 C C . VAL A 1 277 ? -1.549 -7.498 33.953 1.00 95.12 277 VAL A C 1
ATOM 2220 O O . VAL A 1 277 ? -0.893 -7.534 34.993 1.00 95.12 277 VAL A O 1
ATOM 2223 N N . LEU A 1 278 ? -2.803 -7.049 33.919 1.00 94.06 278 LEU A N 1
ATOM 2224 C CA . LEU A 1 278 ? -3.565 -6.658 35.110 1.00 94.06 278 LEU A CA 1
ATOM 2225 C C . LEU A 1 278 ? -4.222 -7.850 35.794 1.00 94.06 278 LEU A C 1
ATOM 2227 O O . LEU A 1 278 ? -4.359 -7.861 37.016 1.00 94.06 278 LEU A O 1
ATOM 2231 N N . PHE A 1 279 ? -4.658 -8.831 35.010 1.00 95.69 279 PHE A N 1
ATOM 2232 C CA . PHE A 1 279 ? -5.347 -10.007 35.515 1.00 95.69 279 PHE A CA 1
ATOM 2233 C C . PHE A 1 279 ? -5.164 -11.176 34.551 1.00 95.69 279 PHE A C 1
ATOM 2235 O O . PHE A 1 279 ? -5.213 -10.990 33.341 1.00 95.69 279 PHE A O 1
ATOM 2242 N N . GLU A 1 280 ? -4.990 -12.380 35.083 1.00 96.44 280 GLU A N 1
ATOM 2243 C CA . GLU A 1 280 ? -5.007 -13.614 34.303 1.00 96.44 280 GLU A CA 1
ATOM 2244 C C . GLU A 1 280 ? -5.612 -14.721 35.167 1.00 96.44 280 GLU A C 1
ATOM 2246 O O . GLU A 1 280 ? -5.091 -15.041 36.238 1.00 96.44 280 GLU A O 1
ATOM 2251 N N . GLY A 1 281 ? -6.754 -15.263 34.749 1.00 96.12 281 GLY A N 1
ATOM 2252 C CA . GLY A 1 281 ? -7.453 -16.292 35.511 1.00 96.12 281 GLY A CA 1
ATOM 2253 C C . GLY A 1 281 ? -8.948 -16.357 35.235 1.00 96.12 281 GLY A C 1
ATOM 2254 O O . GLY A 1 281 ? -9.463 -15.754 34.300 1.00 96.12 281 GLY A O 1
ATOM 2255 N N . PHE A 1 282 ? -9.663 -17.119 36.056 1.00 96.00 282 PHE A N 1
ATOM 2256 C CA . PHE A 1 282 ? -11.107 -17.292 35.924 1.00 96.00 282 PHE A CA 1
ATOM 2257 C C . PHE A 1 282 ? -11.878 -16.179 36.639 1.00 96.00 282 PHE A C 1
ATOM 2259 O O . PHE A 1 282 ? -11.661 -15.935 37.827 1.00 96.00 282 PHE A O 1
ATOM 2266 N N . LEU A 1 283 ? -12.829 -15.559 35.939 1.00 94.94 283 LEU A N 1
ATOM 2267 C CA . LEU A 1 283 ? -13.834 -14.672 36.523 1.00 94.94 283 LEU A CA 1
ATOM 2268 C C . LEU A 1 283 ? -15.222 -15.282 36.349 1.00 94.94 283 LEU A C 1
ATOM 2270 O O . LEU A 1 283 ? -15.549 -15.830 35.299 1.00 94.94 283 LEU A O 1
ATOM 2274 N N . ALA A 1 284 ? -16.046 -15.189 37.389 1.00 95.88 284 ALA A N 1
ATOM 2275 C CA . ALA A 1 284 ? -17.441 -15.604 37.335 1.00 95.88 284 ALA A CA 1
ATOM 2276 C C . ALA A 1 284 ? -18.295 -14.612 36.519 1.00 95.88 284 ALA A C 1
ATOM 2278 O O . ALA A 1 284 ? -17.836 -13.568 36.068 1.00 95.88 284 ALA A O 1
ATOM 2279 N N . LYS A 1 285 ? -19.580 -14.924 36.340 1.00 95.81 285 LYS A N 1
ATOM 2280 C CA . LYS A 1 285 ? -20.554 -13.960 35.815 1.00 95.81 285 LYS A CA 1
ATOM 2281 C C . LYS A 1 285 ? -20.614 -12.731 36.731 1.00 95.81 285 LYS A C 1
ATOM 2283 O O . LYS A 1 285 ? -20.820 -12.884 37.935 1.00 95.81 285 LYS A O 1
ATOM 2288 N N . GLY A 1 286 ? -20.515 -11.526 36.174 1.00 94.50 286 GLY A N 1
ATOM 2289 C CA . GLY A 1 286 ? -20.537 -10.304 36.977 1.00 94.50 286 GLY A CA 1
ATOM 2290 C C . GLY A 1 286 ? -20.131 -9.044 36.223 1.00 94.50 286 GLY A C 1
ATOM 2291 O O . GLY A 1 286 ? -19.843 -9.075 35.030 1.00 94.50 286 GLY A O 1
ATOM 2292 N N . LYS A 1 287 ? -20.127 -7.922 36.945 1.00 93.62 287 LYS A N 1
ATOM 2293 C CA . LYS A 1 287 ? -19.559 -6.650 36.487 1.00 93.62 287 LYS A CA 1
ATOM 2294 C C . LYS A 1 287 ? -18.206 -6.463 37.156 1.00 93.62 287 LYS A C 1
ATOM 2296 O O . LYS A 1 287 ? -18.101 -6.670 38.364 1.00 93.62 287 LYS A O 1
ATOM 2301 N N . TYR A 1 288 ? -17.217 -6.053 36.382 1.00 92.75 288 TYR A N 1
ATOM 2302 C CA . TYR A 1 288 ? -15.841 -5.919 36.828 1.00 92.75 288 TYR A CA 1
ATOM 2303 C C . TYR A 1 288 ? -15.321 -4.521 36.532 1.00 92.75 288 TYR A C 1
ATOM 2305 O O . TYR A 1 288 ? -15.681 -3.915 35.525 1.00 92.75 288 TYR A O 1
ATOM 2313 N N . GLU A 1 289 ? -14.475 -4.031 37.432 1.00 92.00 289 GLU A N 1
ATOM 2314 C CA . GLU A 1 289 ? -13.718 -2.796 37.282 1.00 92.00 289 GLU A CA 1
ATOM 2315 C C . GLU A 1 289 ? -12.273 -3.083 37.689 1.00 92.00 289 GLU A C 1
ATOM 2317 O O . GLU A 1 289 ? -12.010 -3.486 38.824 1.00 92.00 289 GLU A O 1
ATOM 2322 N N . LEU A 1 290 ? -11.348 -2.929 36.745 1.00 90.62 290 LEU A N 1
ATOM 2323 C CA . LEU A 1 290 ? -9.914 -3.082 36.970 1.00 90.62 290 LEU A CA 1
ATOM 2324 C C . LEU A 1 290 ? -9.228 -1.744 36.740 1.00 90.62 290 LEU A C 1
ATOM 2326 O O . LEU A 1 290 ? -9.539 -1.060 35.775 1.00 90.62 290 LEU A O 1
ATOM 2330 N N . ASN A 1 291 ? -8.275 -1.391 37.597 1.00 88.81 291 ASN A N 1
ATOM 2331 C CA . ASN A 1 291 ? -7.576 -0.114 37.511 1.00 88.81 291 ASN A CA 1
ATOM 2332 C C . ASN A 1 291 ? -6.109 -0.333 37.174 1.00 88.81 291 ASN A C 1
ATOM 2334 O O . ASN A 1 291 ? -5.435 -1.154 37.803 1.00 88.81 291 ASN A O 1
ATOM 2338 N N . TRP A 1 292 ? -5.606 0.440 36.217 1.00 90.19 292 TRP A N 1
ATOM 2339 C CA . TRP A 1 292 ? -4.183 0.500 35.932 1.00 90.19 292 TRP A CA 1
ATOM 2340 C C . TRP A 1 292 ? -3.532 1.698 36.625 1.00 90.19 292 TRP A C 1
ATOM 2342 O O . TRP A 1 292 ? -3.962 2.838 36.494 1.00 90.19 292 TRP A O 1
ATOM 2352 N N . ASP A 1 293 ? -2.440 1.436 37.335 1.00 87.50 293 ASP A N 1
ATOM 2353 C CA . ASP A 1 293 ? -1.649 2.410 38.095 1.00 87.50 293 ASP A CA 1
ATOM 2354 C C . ASP A 1 293 ? -0.636 3.198 37.238 1.00 87.50 293 ASP A C 1
ATOM 2356 O O . ASP A 1 293 ? 0.159 3.987 37.758 1.00 87.50 293 ASP A O 1
ATOM 2360 N N . GLY A 1 294 ? -0.621 2.979 35.920 1.00 87.50 294 GLY A N 1
ATOM 2361 C CA . GLY A 1 294 ? 0.313 3.638 35.009 1.00 87.50 294 GLY A CA 1
ATOM 2362 C C . GLY A 1 294 ? 1.748 3.111 35.100 1.00 87.50 294 GLY A C 1
ATOM 2363 O O . GLY A 1 294 ? 2.687 3.865 34.818 1.00 87.50 294 GLY A O 1
ATOM 2364 N N . THR A 1 295 ? 1.949 1.864 35.544 1.00 92.06 295 THR A N 1
ATOM 2365 C CA . THR A 1 295 ? 3.272 1.215 35.625 1.00 92.06 295 THR A CA 1
ATOM 2366 C C . THR A 1 295 ? 3.394 0.002 34.699 1.00 92.06 295 THR A C 1
ATOM 2368 O O . THR A 1 295 ? 2.387 -0.591 34.310 1.00 92.06 295 THR A O 1
ATOM 2371 N N . ASP A 1 296 ? 4.620 -0.368 34.321 1.00 92.75 296 ASP A N 1
ATOM 2372 C CA . ASP A 1 296 ? 4.894 -1.636 33.627 1.00 92.75 296 ASP A CA 1
ATOM 2373 C C . ASP A 1 296 ? 4.946 -2.827 34.602 1.00 92.75 296 ASP A C 1
ATOM 2375 O O . ASP A 1 296 ? 4.788 -2.690 35.819 1.00 92.75 296 ASP A O 1
ATOM 2379 N N . LYS A 1 297 ? 5.216 -4.021 34.067 1.00 92.19 297 LYS A N 1
ATOM 2380 C CA . LYS A 1 297 ? 5.441 -5.252 34.846 1.00 92.19 297 LYS A CA 1
ATOM 2381 C C . LYS A 1 297 ? 6.560 -5.174 35.898 1.00 92.19 297 LYS A C 1
ATOM 2383 O O . LYS A 1 297 ? 6.573 -5.989 36.813 1.00 92.19 297 LYS A O 1
ATOM 2388 N N . ASN A 1 298 ? 7.489 -4.226 35.775 1.00 93.75 298 ASN A N 1
ATOM 2389 C CA . ASN A 1 298 ? 8.587 -4.017 36.720 1.00 93.75 298 ASN A CA 1
ATOM 2390 C C . ASN A 1 298 ? 8.274 -2.904 37.738 1.00 93.75 298 ASN A C 1
ATOM 2392 O O . ASN A 1 298 ? 9.123 -2.579 38.565 1.00 93.75 298 ASN A O 1
ATOM 2396 N N . GLY A 1 299 ? 7.083 -2.298 37.677 1.00 91.06 299 GLY A N 1
ATOM 2397 C CA . GLY A 1 299 ? 6.702 -1.163 38.516 1.00 91.06 299 GLY A CA 1
ATOM 2398 C C . GLY A 1 299 ? 7.269 0.180 38.046 1.00 91.06 299 GLY A C 1
ATOM 2399 O O . GLY A 1 299 ? 7.114 1.184 38.744 1.00 91.06 299 GLY A O 1
ATOM 2400 N N . ASN A 1 300 ? 7.901 0.246 36.869 1.00 90.94 300 ASN A N 1
ATOM 2401 C CA . ASN A 1 300 ? 8.391 1.513 36.340 1.00 90.94 300 ASN A CA 1
ATOM 2402 C C . ASN A 1 300 ? 7.224 2.346 35.828 1.00 90.94 300 ASN A C 1
ATOM 2404 O O . ASN A 1 300 ? 6.389 1.877 35.045 1.00 90.94 300 ASN A O 1
ATOM 2408 N N . LYS A 1 301 ? 7.213 3.618 36.223 1.00 87.75 301 LYS A N 1
ATOM 2409 C CA . LYS A 1 301 ? 6.245 4.595 35.734 1.00 87.75 301 LYS A CA 1
ATOM 2410 C C . LYS A 1 301 ? 6.340 4.721 34.222 1.00 87.75 301 LYS A C 1
ATOM 2412 O O . LYS A 1 301 ? 7.397 5.034 33.683 1.00 87.75 301 LYS A O 1
ATOM 2417 N N . GLN A 1 302 ? 5.203 4.536 33.572 1.00 86.38 302 GLN A N 1
ATOM 2418 C CA . GLN A 1 302 ? 5.069 4.792 32.154 1.00 86.38 302 GLN A CA 1
ATOM 2419 C C . GLN A 1 302 ? 4.921 6.292 31.885 1.00 86.38 302 GLN A C 1
ATOM 2421 O O . GLN A 1 302 ? 4.581 7.066 32.795 1.00 86.38 302 GLN A O 1
ATOM 2426 N N . VAL A 1 303 ? 5.266 6.686 30.660 1.00 77.12 303 VAL A N 1
ATOM 2427 C CA . VAL A 1 303 ? 5.166 8.067 30.183 1.00 77.12 303 VAL A CA 1
ATOM 2428 C C . VAL A 1 303 ? 3.703 8.464 30.033 1.00 77.12 303 VAL A C 1
ATOM 2430 O O . VAL A 1 303 ? 2.851 7.625 29.756 1.00 77.12 303 VAL A O 1
ATOM 2433 N N . ASP A 1 304 ? 3.404 9.745 30.218 1.00 69.81 304 ASP A N 1
ATOM 2434 C CA . ASP A 1 304 ? 2.058 10.244 29.956 1.00 69.81 304 ASP A CA 1
ATOM 2435 C C . ASP A 1 304 ? 1.734 10.047 28.473 1.00 69.81 304 ASP A C 1
ATOM 2437 O O . ASP A 1 304 ? 2.550 10.329 27.591 1.00 69.81 304 ASP A O 1
ATOM 2441 N N . GLY A 1 305 ? 0.550 9.518 28.189 1.00 63.69 305 GLY A N 1
ATOM 2442 C CA . GLY A 1 305 ? 0.263 9.021 26.854 1.00 63.69 305 GLY A CA 1
ATOM 2443 C C . GLY A 1 305 ? -1.032 8.238 26.749 1.00 63.69 305 GLY A C 1
ATOM 2444 O O . GLY A 1 305 ? -1.839 8.175 27.679 1.00 63.69 305 GLY A O 1
ATOM 2445 N N . ILE A 1 306 ? -1.235 7.675 25.562 1.00 62.44 306 ILE A N 1
ATOM 2446 C CA . ILE A 1 306 ? -2.353 6.781 25.278 1.00 62.44 306 ILE A CA 1
ATOM 2447 C C . ILE A 1 306 ? -1.855 5.348 25.430 1.00 62.44 306 ILE A C 1
ATOM 2449 O O . ILE A 1 306 ? -0.796 4.998 24.911 1.00 62.44 306 ILE A O 1
ATOM 2453 N N . TYR A 1 307 ? -2.648 4.552 26.132 1.00 76.75 307 TYR A N 1
ATOM 2454 C CA . TYR A 1 307 ? -2.459 3.126 26.336 1.00 76.75 307 TYR A CA 1
ATOM 2455 C C . TYR A 1 307 ? -3.736 2.403 25.938 1.00 76.75 307 TYR A C 1
ATOM 2457 O O . TYR A 1 307 ? -4.824 2.983 25.951 1.00 76.75 307 TYR A O 1
ATOM 2465 N N . PHE A 1 308 ? -3.602 1.127 25.623 1.00 72.00 308 PHE A N 1
ATOM 2466 C CA . PHE A 1 308 ? -4.733 0.263 25.329 1.00 72.00 308 PHE A CA 1
ATOM 2467 C C . PHE A 1 308 ? -4.858 -0.776 26.424 1.00 72.00 308 PHE A C 1
ATOM 2469 O O . PHE A 1 308 ? -3.842 -1.254 26.922 1.00 72.00 308 PHE A O 1
ATOM 2476 N N . ALA A 1 309 ? -6.082 -1.129 26.792 1.00 80.56 309 ALA A N 1
ATOM 2477 C CA . ALA A 1 309 ? -6.335 -2.325 27.574 1.00 80.56 309 ALA A CA 1
ATOM 2478 C C . ALA A 1 309 ? -7.142 -3.318 26.745 1.00 80.56 309 ALA A C 1
ATOM 2480 O O . ALA A 1 309 ? -8.085 -2.904 26.078 1.00 80.56 309 ALA A O 1
ATOM 2481 N N . SER A 1 310 ? -6.813 -4.602 26.813 1.00 77.50 310 SER A N 1
ATOM 2482 C CA . SER A 1 310 ? -7.651 -5.680 26.287 1.00 77.50 310 SER A CA 1
ATOM 2483 C C . SER A 1 310 ? -8.163 -6.553 27.425 1.00 77.50 310 SER A C 1
ATOM 2485 O O . SER A 1 310 ? -7.512 -6.677 28.463 1.00 77.50 310 SER A O 1
ATOM 2487 N N . VAL A 1 311 ? -9.335 -7.151 27.233 1.00 83.50 311 VAL A N 1
ATOM 2488 C CA . VAL A 1 311 ? -9.887 -8.225 28.061 1.00 83.50 311 VAL A CA 1
ATOM 2489 C C . VAL A 1 311 ? -10.147 -9.405 27.131 1.00 83.50 311 VAL A C 1
ATOM 2491 O O . VAL A 1 311 ? -11.097 -9.386 26.357 1.00 83.50 311 VAL A O 1
ATOM 2494 N N . GLU A 1 312 ? -9.291 -10.417 27.190 1.00 79.38 312 GLU A N 1
ATOM 2495 C CA . GLU A 1 312 ? -9.221 -11.520 26.228 1.00 79.38 312 GLU A CA 1
ATOM 2496 C C . GLU A 1 312 ? -9.591 -12.845 26.894 1.00 79.38 312 GLU A C 1
ATOM 2498 O O . GLU A 1 312 ? -9.080 -13.166 27.962 1.00 79.38 312 GLU A O 1
ATOM 2503 N N . GLY A 1 313 ? -10.435 -13.653 26.264 1.00 78.38 313 GLY A N 1
ATOM 2504 C CA . GLY A 1 313 ? -10.718 -15.038 26.641 1.00 78.38 313 GLY A CA 1
ATOM 2505 C C . GLY A 1 313 ? -11.118 -15.864 25.428 1.00 78.38 313 GLY A C 1
ATOM 2506 O O . GLY A 1 313 ? -11.277 -15.323 24.339 1.00 78.38 313 GLY A O 1
ATOM 2507 N N . GLU A 1 314 ? -11.316 -17.169 25.631 1.00 68.38 314 GLU A N 1
ATOM 2508 C CA . GLU A 1 314 ? -11.561 -18.157 24.559 1.00 68.38 314 GLU A CA 1
ATOM 2509 C C . GLU A 1 314 ? -12.654 -17.723 23.561 1.00 68.38 314 GLU A C 1
ATOM 2511 O O . GLU A 1 314 ? -12.464 -17.865 22.362 1.00 68.38 314 GLU A O 1
ATOM 2516 N N . ASP A 1 315 ? -13.718 -17.074 24.057 1.00 69.12 315 ASP A N 1
ATOM 2517 C CA . ASP A 1 315 ? -14.803 -16.469 23.265 1.00 69.12 315 ASP A CA 1
ATOM 2518 C C . ASP A 1 315 ? -15.244 -15.114 23.862 1.00 69.12 315 ASP A C 1
ATOM 2520 O O . ASP A 1 315 ? -16.424 -14.880 24.157 1.00 69.12 315 ASP A O 1
ATOM 2524 N N . PHE A 1 316 ? -14.295 -14.254 24.231 1.00 63.56 316 PHE A N 1
ATOM 2525 C CA . PHE A 1 316 ? -14.593 -12.907 24.732 1.00 63.56 316 PHE A CA 1
ATOM 2526 C C . PHE A 1 316 ? -13.441 -11.965 24.410 1.00 63.56 316 PHE A C 1
ATOM 2528 O O . PHE A 1 316 ? -12.295 -12.268 24.730 1.00 63.56 316 PHE A O 1
ATOM 2535 N N . PHE A 1 317 ? -13.752 -10.821 23.814 1.00 65.75 317 PHE A N 1
ATOM 2536 C CA . PHE A 1 317 ? -12.780 -9.774 23.555 1.00 65.75 317 PHE A CA 1
ATOM 2537 C C . PHE A 1 317 ? -13.428 -8.413 23.785 1.00 65.75 317 PHE A C 1
ATOM 2539 O O . PHE A 1 317 ? -14.498 -8.142 23.242 1.00 65.75 317 PHE A O 1
ATOM 2546 N N . ASP A 1 318 ? -12.777 -7.572 24.579 1.00 62.59 318 ASP A N 1
ATOM 2547 C CA . ASP A 1 318 ? -13.147 -6.170 24.759 1.00 62.59 318 ASP A CA 1
ATOM 2548 C C . ASP A 1 318 ? -11.880 -5.313 24.824 1.00 62.59 318 ASP A C 1
ATOM 2550 O O . ASP A 1 318 ? -10.837 -5.783 25.289 1.00 62.59 318 ASP A O 1
ATOM 2554 N N . ALA A 1 319 ? -11.956 -4.072 24.347 1.00 60.69 319 ALA A N 1
ATOM 2555 C CA . ALA A 1 319 ? -10.805 -3.185 24.234 1.00 60.69 319 ALA A CA 1
ATOM 2556 C C . ALA A 1 319 ? -11.128 -1.765 24.701 1.00 60.69 319 ALA A C 1
ATOM 2558 O O . ALA A 1 319 ? -12.182 -1.199 24.412 1.00 60.69 319 ALA A O 1
ATOM 2559 N N . PHE A 1 320 ? -10.176 -1.169 25.414 1.00 69.25 320 PHE A N 1
ATOM 2560 C CA . PHE A 1 320 ? -10.333 0.113 26.080 1.00 69.25 320 PHE A CA 1
ATOM 2561 C C . PHE A 1 320 ? -9.174 1.033 25.764 1.00 69.25 320 PHE A C 1
ATOM 2563 O O . PHE A 1 320 ? -8.022 0.626 25.629 1.00 69.25 320 PHE A O 1
ATOM 2570 N N . VAL A 1 321 ? -9.496 2.316 25.731 1.00 60.88 321 VAL A N 1
ATOM 2571 C CA . VAL A 1 321 ? -8.552 3.383 25.444 1.00 60.88 321 VAL A CA 1
ATOM 2572 C C . VAL A 1 321 ? -8.317 4.106 26.741 1.00 60.88 321 VAL A C 1
ATOM 2574 O O . VAL A 1 321 ? -9.221 4.733 27.293 1.00 60.88 321 VAL A O 1
ATOM 2577 N N . MET A 1 322 ? -7.096 4.016 27.232 1.00 70.50 322 MET A N 1
ATOM 2578 C CA . MET A 1 322 ? -6.710 4.637 28.479 1.00 70.50 322 MET A CA 1
ATOM 2579 C C . MET A 1 322 ? -5.833 5.839 28.198 1.00 70.50 322 MET A C 1
ATOM 2581 O O . MET A 1 322 ? -4.909 5.796 27.382 1.00 70.50 322 MET A O 1
ATOM 2585 N N . ARG A 1 323 ? -6.106 6.927 28.911 1.00 63.31 323 ARG A N 1
ATOM 2586 C CA . ARG A 1 323 ? -5.259 8.110 28.882 1.00 63.31 323 ARG A CA 1
ATOM 2587 C C . ARG A 1 323 ? -4.562 8.235 30.222 1.00 63.31 323 ARG A C 1
ATOM 2589 O O . ARG A 1 323 ? -5.209 8.491 31.231 1.00 63.31 323 ARG A O 1
ATOM 2596 N N . LEU A 1 324 ? -3.247 8.061 30.215 1.00 68.94 324 LEU A N 1
ATOM 2597 C CA . LEU A 1 324 ? -2.424 8.329 31.381 1.00 68.94 324 LEU A CA 1
ATOM 2598 C C . LEU A 1 324 ? -2.018 9.804 31.340 1.00 68.94 324 LEU A C 1
ATOM 2600 O O . LEU A 1 324 ? -1.237 10.215 30.482 1.00 68.94 324 LEU A O 1
ATOM 2604 N N . THR A 1 325 ? -2.594 10.599 32.236 1.00 62.25 325 THR A N 1
ATOM 2605 C CA . THR A 1 325 ? -2.228 12.002 32.473 1.00 62.25 325 THR A CA 1
ATOM 2606 C C . THR A 1 325 ? -1.973 12.170 33.960 1.00 62.25 325 THR A C 1
ATOM 2608 O O . THR A 1 325 ? -2.887 11.915 34.746 1.00 62.25 325 THR A O 1
ATOM 2611 N N . ARG A 1 326 ? -0.751 12.547 34.343 1.00 61.81 326 ARG A N 1
ATOM 2612 C CA . ARG A 1 326 ? -0.386 12.795 35.742 1.00 61.81 326 ARG A CA 1
ATOM 2613 C C . ARG A 1 326 ? -0.417 14.269 36.109 1.00 61.81 326 ARG A C 1
ATOM 2615 O O . ARG A 1 326 ? -0.196 15.115 35.215 1.00 61.81 326 ARG A O 1
#

Sequence (326 aa):
MRKCLWVLFLAIMGCATTKPVPTYSDIVRVAKEKEDAKLYDEALALYRKSIDIEPRNSCGYLGVGRVLYKKGGSWRARIFLEKAKGLGAGGEADLFLALVALRDHKYDEAIKLYHSALKIQPFWNELTFEIGRFYLEQGQINFAKDKFALLVETEPQFWGGHWGLGQIYIYNDSNEVALKEILLAYHINPSELTLASLAEVYLNLGAYAEAHILYKKFLAEYPKSDKAEFAKKQLSLISDSLQSRSDCKDGSIKFVLENGKTLRVCIYDFEGKEVKVLFEGFLAKGKYELNWDGTDKNGNKQVDGIYFASVEGEDFFDAFVMRLTR

Foldseek 3Di:
DDDDDDDDPPPPPPPPPPPPDQALVNLLVVLVVCVVVVVLVSSLVSLVVSCVRPVLALSSLLSNLVSCVVVVNLVSSLVSLVSSCVSPPLLSSLQSPLVSCLVVVVNVSNVVSVVRNCVVVVDDLVSLLSNLVVCVVVVVLVSSLVSLVVCCVPPVLQLSSLQSVLVSCVVVLVLVSSLVSLVSSCVSPVDLSSLVSNLVSCVSVVVLVLNLVSLVVSCVVCVPDPCNVVSVVSNVVSVVVVVVVPPPQFQKDKDFDQAKFWKWKFKADSVRHTFDTQDTGIDGGGIDITHDPCHGPVRHHHDFDWMKMWIDGPPDIDIDIDGRDD